Protein 2PSD (pdb70)

Sequence (305 aa):
KVYDPEQRKRMITGPQWWARCKQMMNVLDSFINYYDSEKHAENAVIFLHGNATSSYLWRHVVPHIEPVARCIIPDLIGMGKSGKSGNGSYRLLDHYKYLTAWFELLNLPKKIIFVGHDWGAALAFHYAYEHQDRIKAIVHMESVVDVIESWDEWPDIEEDIALIKSEEGEKMVLENNFFVETVLPSSKIMRKLEPEEFAAYLEPFKEKGEVRRPTLSWPREIPLVKGGKPDVVQIVRNYNAYLRASDDLPKLFIESDPGFFSNAIVEGAKKFPNTEFVKVKGLHFLQEDAPDEMMGKYIKSFVERVLK

Organism: Renilla reniformis (NCBI:txid6136)

Foldseek 3Di:
DAADVVAVVVDQFLVNVQVQWDWDQFDPWIKIKHKLPPAQLAEEEEFEAFLAFLLLQVLQPVLASVHHIYMGIGFALGQPTTHQPVLDQALVSSLNRVVRVVVVPPHHQAYEYEYAAVRLLSVLLVCLVNVRRHLAYEYENYLQAADADCVQADPCPVVLVCLLDPNVLCCPLVVVVCLPPVVQVFWPYGDDPSSSCSSCVQVVDHGSSRVNNSNRSQQHRYVPPHDVVSNVSNNSSNVVQLVCQPHAYEYEAEVVERCSRVCVVSVVSRHNYDYDYDYTYRSCCNPPSPVSSNVVNVSVVVSVD

Radius of gyration: 17.81 Å; Cα contacts (8 Å, |Δi|>4): 608; chains: 1; bounding box: 48×38×44 Å

Solvent-accessible surface area: 12486 Å² total; per-residue (Å²): 137,113,99,53,122,108,7,125,175,93,31,29,27,1,93,99,0,43,88,109,17,87,103,54,117,2,113,103,16,79,2,1,7,18,16,18,100,143,80,49,123,17,0,0,0,0,0,0,0,12,2,2,4,0,0,2,0,2,20,0,0,66,42,0,40,75,31,0,20,0,0,0,0,0,2,2,0,0,5,82,7,5,94,7,53,110,38,34,13,77,0,85,22,2,22,92,3,4,30,21,0,10,141,86,7,135,28,26,115,82,0,0,0,0,0,1,11,16,0,0,0,0,0,1,9,7,0,74,96,48,99,84,59,12,59,0,1,0,1,0,0,1,16,7,34,29,13,122,55,50,129,124,49,30,144,29,95,106,54,13,49,69,3,63,51,138,65,0,48,88,18,0,19,92,98,2,38,23,0,86,72,21,0,52,47,46,0,54,30,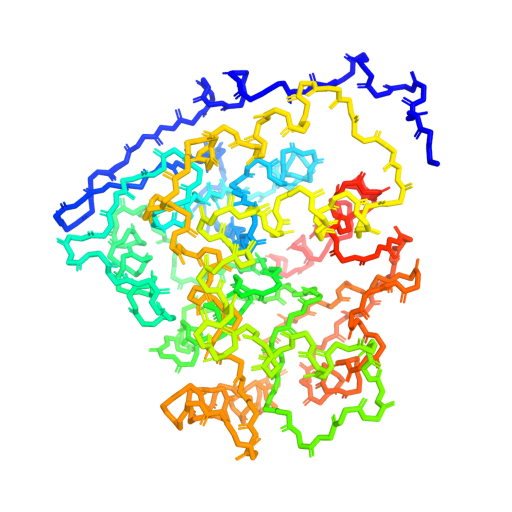97,14,5,78,56,0,48,48,2,4,22,79,21,1,116,124,154,25,101,47,14,49,2,0,0,15,0,11,42,2,13,2,19,66,167,58,16,76,108,58,1,24,94,16,0,124,45,0,7,62,29,0,105,76,15,93,138,17,26,2,0,0,0,30,0,69,75,12,41,17,0,91,23,7,25,107,16,0,121,111,2,41,66,24,60,85,24,109,8,142,0,30,9,4,0,3,6,39,12,15,45,88,0,0,113,73,0,64,66,2,0,56,112,21,56,202

Structure (mmCIF, N/CA/C/O backbone):
data_2PSD
#
_entry.id   2PSD
#
_cell.length_a   119.468
_cell.length_b   119.468
_cell.length_c   47.995
_cell.angle_alpha   90.00
_cell.angle_beta   90.00
_cell.angle_gamma   120.00
#
_symmetry.space_group_name_H-M   'P 61'
#
loop_
_entity.id
_entity.type
_entity.pdbx_description
1 polymer 'Renilla-luciferin 2-monooxygenase'
2 non-polymer IMIDAZOLE
3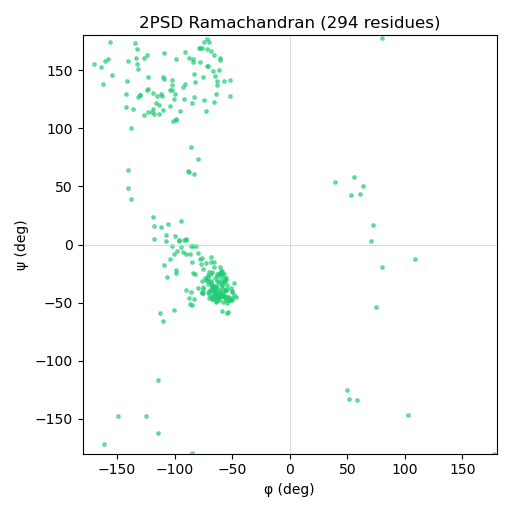 water water
#
loop_
_atom_site.group_PDB
_atom_site.id
_atom_site.type_symbol
_atom_site.label_atom_id
_atom_site.label_alt_id
_atom_site.label_comp_id
_atom_site.label_asym_id
_atom_site.label_entity_id
_atom_site.label_seq_id
_atom_site.pdbx_PDB_ins_code
_atom_site.Cartn_x
_atom_site.Cartn_y
_atom_site.Cartn_z
_atom_site.occupancy
_atom_site.B_iso_or_equiv
_atom_site.auth_seq_id
_atom_site.auth_comp_id
_atom_site.auth_asym_id
_atom_site.auth_atom_id
_atom_site.pdbx_PDB_model_num
ATOM 1 N N . LYS A 1 3 ? 70.671 0.625 24.813 1.00 27.65 4 LYS A N 1
ATOM 2 C CA . LYS A 1 3 ? 72.014 0.767 24.178 1.00 26.96 4 LYS A CA 1
ATOM 3 C C . LYS A 1 3 ? 72.835 1.785 24.931 1.00 26.29 4 LYS A C 1
ATOM 4 O O . LYS A 1 3 ? 72.293 2.734 25.511 1.00 26.78 4 LYS A O 1
ATOM 10 N N . VAL A 1 4 ? 74.144 1.559 24.955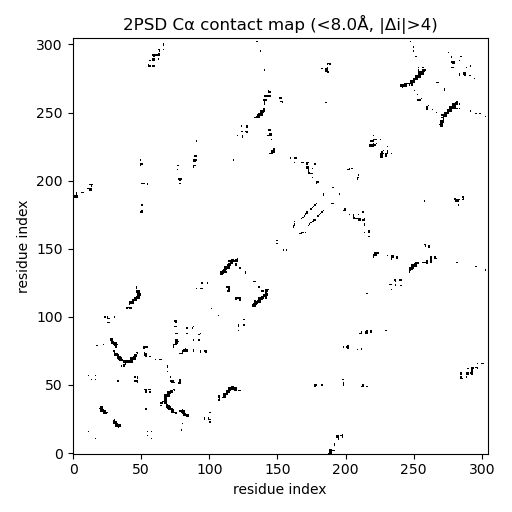 1.00 24.79 5 VAL A N 1
ATOM 11 C CA . VAL A 1 4 ? 75.020 2.309 25.844 1.00 24.06 5 VAL A CA 1
ATOM 12 C C . VAL A 1 4 ? 76.224 2.837 25.089 1.00 22.74 5 VAL A C 1
ATOM 13 O O . VAL A 1 4 ? 76.659 2.278 24.078 1.00 21.93 5 VAL A O 1
ATOM 17 N N . TYR A 1 5 ? 76.741 3.953 25.573 1.00 22.60 6 TYR A N 1
ATOM 18 C CA . TYR A 1 5 ? 77.969 4.496 25.040 1.00 22.98 6 TYR A CA 1
ATOM 19 C C . TYR A 1 5 ? 79.110 3.508 25.296 1.00 23.64 6 TYR A C 1
ATOM 20 O O . TYR A 1 5 ? 79.184 2.885 26.363 1.00 23.46 6 TYR A O 1
ATOM 29 N N . ASP A 1 6 ? 79.992 3.373 24.304 1.00 24.19 7 ASP A N 1
ATOM 30 C CA . ASP A 1 6 ? 81.257 2.686 24.527 1.00 24.51 7 ASP A CA 1
ATOM 31 C C . ASP A 1 6 ? 82.118 3.614 25.377 1.00 24.63 7 ASP A C 1
ATOM 32 O O . ASP A 1 6 ? 82.472 4.697 24.928 1.00 24.48 7 ASP A O 1
ATOM 37 N N . PRO A 1 7 ? 82.451 3.217 26.611 1.00 25.17 8 PRO A N 1
ATOM 38 C CA . PRO A 1 7 ? 83.194 4.137 27.484 1.00 26.19 8 PRO A CA 1
ATOM 39 C C . PRO A 1 7 ? 84.522 4.683 26.922 1.00 27.12 8 PRO A C 1
ATOM 40 O O . PRO A 1 7 ? 84.920 5.797 27.286 1.00 27.49 8 PRO A O 1
ATOM 44 N N . GLU A 1 8 ? 85.201 3.941 26.052 1.00 28.14 9 GLU A N 1
ATOM 45 C CA . GLU A 1 8 ? 86.471 4.457 25.512 1.00 29.55 9 GLU A CA 1
ATOM 46 C C . GLU A 1 8 ? 86.326 5.281 24.236 1.00 29.86 9 GLU A C 1
ATOM 47 O O . GLU A 1 8 ? 87.324 5.752 23.684 1.00 30.22 9 GLU A O 1
ATOM 53 N N . GLN A 1 9 ? 85.097 5.517 23.796 1.00 29.21 10 GLN A N 1
ATOM 54 C CA . GLN A 1 9 ? 84.911 6.178 22.510 1.00 29.47 10 GLN A CA 1
ATOM 55 C C . GLN A 1 9 ? 85.167 7.676 22.507 1.00 29.65 10 GLN A C 1
ATOM 56 O O . GLN A 1 9 ? 85.752 8.180 21.541 1.00 29.01 10 GLN A O 1
ATOM 62 N N . ARG A 1 10 ? 84.728 8.402 23.536 1.00 29.76 11 ARG A N 1
ATOM 63 C CA . ARG A 1 10 ? 84.874 9.867 23.504 1.00 30.13 11 ARG A CA 1
ATOM 64 C C . ARG A 1 10 ? 86.321 10.313 23.362 1.00 30.29 11 ARG A C 1
ATOM 65 O O . ARG A 1 10 ? 86.584 11.308 22.685 1.00 30.35 11 ARG A O 1
ATOM 73 N N . LYS A 1 11 ? 87.243 9.569 23.970 1.00 30.00 12 LYS A N 1
ATOM 74 C CA . LYS A 1 11 ? 88.678 9.852 23.875 1.00 30.47 12 LYS A CA 1
ATOM 75 C C . LYS A 1 11 ? 89.158 9.887 22.429 1.00 29.89 12 LYS A C 1
ATOM 76 O O . LYS A 1 11 ? 89.989 10.721 22.072 1.00 29.85 12 LYS A O 1
ATOM 82 N N . ARG A 1 12 ? 88.642 8.985 21.601 1.00 28.41 13 ARG A N 1
ATOM 83 C CA . ARG A 1 12 ? 89.090 8.906 20.210 1.00 28.42 13 ARG A CA 1
ATOM 84 C C . ARG A 1 12 ? 88.067 9.416 19.200 1.00 26.63 13 ARG A C 1
ATOM 85 O O . ARG A 1 12 ? 88.317 9.356 17.990 1.00 26.08 13 ARG A O 1
ATOM 93 N N . MET A 1 13 ? 86.936 9.920 19.686 1.00 24.75 14 MET A N 1
ATOM 94 C CA . MET A 1 13 ? 85.872 10.423 18.799 1.00 24.47 14 MET A CA 1
ATOM 95 C C . MET A 1 13 ? 86.407 11.421 17.774 1.00 23.48 14 MET A C 1
ATOM 96 O O . MET A 1 13 ? 87.245 12.253 18.087 1.00 24.02 14 MET A O 1
ATOM 101 N N . ILE A 1 14 ? 85.875 11.324 16.561 1.00 22.62 15 ILE A N 1
ATOM 102 C CA . ILE A 1 14 ? 86.123 12.258 15.474 1.00 22.74 15 ILE A CA 1
ATOM 103 C C . ILE A 1 14 ? 84.773 12.869 15.163 1.00 22.23 15 ILE A C 1
ATOM 104 O O . ILE A 1 14 ? 83.857 12.181 14.693 1.00 22.03 15 ILE A O 1
ATOM 109 N N . THR A 1 15 ? 84.629 14.155 15.443 1.00 21.84 16 THR A N 1
ATOM 110 C CA . THR A 1 15 ? 83.356 14.817 15.205 1.00 22.15 16 THR A CA 1
ATOM 111 C C . THR A 1 15 ? 83.173 15.079 13.720 1.00 22.09 16 THR A C 1
ATOM 112 O O . THR A 1 15 ? 84.110 14.916 12.928 1.00 22.60 16 THR A O 1
ATOM 116 N N . GLY A 1 16 ? 81.969 15.466 13.322 1.00 21.26 17 GLY A N 1
ATOM 117 C CA . GLY A 1 16 ? 81.749 15.845 11.933 1.00 21.72 17 GLY A CA 1
ATOM 118 C C . GLY A 1 16 ? 82.737 16.913 11.477 1.00 21.54 17 GLY A C 1
ATOM 119 O O . GLY A 1 16 ? 83.431 16.726 10.469 1.00 21.80 17 GLY A O 1
ATOM 120 N N . PRO A 1 17 ? 82.752 18.065 12.161 1.00 21.81 18 PRO A N 1
ATOM 121 C CA . PRO A 1 17 ? 83.708 19.097 11.757 1.00 21.54 18 PRO A CA 1
ATOM 122 C C . PRO A 1 17 ? 85.167 18.649 11.696 1.00 21.87 18 PRO A C 1
ATOM 123 O O . PRO A 1 17 ? 85.893 19.078 10.806 1.00 21.89 18 PRO A O 1
ATOM 127 N N . GLN A 1 18 ? 85.591 17.763 12.588 1.00 21.38 19 GLN A N 1
ATOM 128 C CA . GLN A 1 18 ? 86.960 17.254 12.545 1.00 21.51 19 GLN A CA 1
ATOM 129 C C . GLN A 1 18 ? 87.177 16.429 11.285 1.00 21.32 19 GLN A C 1
ATOM 130 O O . GLN A 1 18 ? 88.215 16.525 10.642 1.00 22.09 19 GLN A O 1
ATOM 136 N N . TRP A 1 19 ? 86.192 15.617 10.923 1.00 21.25 20 TRP A N 1
ATOM 137 C CA . TRP A 1 19 ? 86.285 14.834 9.710 1.00 21.41 20 TRP A CA 1
ATOM 138 C C . TRP A 1 19 ? 86.234 15.707 8.469 1.00 21.80 20 TRP A C 1
ATOM 139 O O . TRP A 1 19 ? 87.057 15.544 7.563 1.00 22.20 20 TRP A O 1
ATOM 150 N N . TRP A 1 20 ? 85.304 16.659 8.432 1.00 22.19 21 TRP A N 1
ATOM 151 C CA . TRP A 1 20 ? 85.130 17.472 7.239 1.00 21.82 21 TRP A CA 1
ATOM 152 C C . TRP A 1 20 ? 86.363 18.323 6.979 1.00 21.72 21 TRP A C 1
ATOM 153 O O . TRP A 1 20 ? 86.692 18.618 5.817 1.00 21.54 21 TRP A O 1
ATOM 164 N N . ALA A 1 21 ? 87.067 18.674 8.046 1.00 21.18 22 ALA A N 1
ATOM 165 C CA . ALA A 1 21 ? 88.318 19.450 7.922 1.00 21.55 22 ALA A CA 1
ATOM 166 C C . ALA A 1 21 ? 89.449 18.652 7.252 1.00 21.35 22 ALA A C 1
ATOM 167 O O . ALA A 1 21 ? 90.403 19.257 6.720 1.00 22.10 22 ALA A O 1
ATOM 169 N N . ARG A 1 22 ? 89.369 17.323 7.316 1.00 21.41 23 ARG A N 1
ATOM 170 C CA . ARG A 1 22 ? 90.370 16.452 6.726 1.00 21.63 23 ARG A CA 1
ATOM 171 C C . ARG A 1 22 ? 90.024 16.096 5.292 1.00 21.81 23 ARG A C 1
ATOM 172 O O . ARG A 1 22 ? 90.818 15.467 4.601 1.00 22.07 23 ARG A O 1
ATOM 180 N N . CYS A 1 23 ? 88.824 16.483 4.862 1.00 22.17 24 CYS A N 1
ATOM 181 C CA . CYS A 1 23 ? 88.355 16.232 3.504 1.00 21.85 24 CYS A CA 1
ATOM 182 C C . CYS A 1 23 ? 88.695 17.386 2.583 1.00 21.75 24 CYS A C 1
ATOM 183 O O . CYS A 1 23 ? 89.080 18.455 3.029 1.00 21.86 24 CYS A O 1
ATOM 186 N N . LYS A 1 24 ? 88.566 17.118 1.288 1.00 21.31 25 LYS A N 1
ATOM 187 C CA . LYS A 1 24 ? 88.724 18.136 0.245 1.00 22.45 25 LYS A CA 1
ATOM 188 C C . LYS A 1 24 ? 87.585 17.976 -0.740 1.00 21.88 25 LYS A C 1
ATOM 189 O O . LYS A 1 24 ? 86.815 17.036 -0.629 1.00 21.40 25 LYS A O 1
ATOM 195 N N . GLN A 1 25 ? 87.460 18.888 -1.698 1.00 21.41 26 GLN A N 1
ATOM 196 C CA . GLN A 1 25 ? 86.451 18.695 -2.731 1.00 21.56 26 GLN A CA 1
ATOM 197 C C . GLN A 1 25 ? 87.076 18.704 -4.106 1.00 21.63 26 GLN A C 1
ATOM 198 O O . GLN A 1 25 ? 88.178 19.222 -4.302 1.00 21.57 26 GLN A O 1
ATOM 204 N N A MET A 1 26 ? 86.363 18.111 -5.062 0.50 21.52 27 MET A N 1
ATOM 205 N N B MET A 1 26 ? 86.380 18.094 -5.049 0.50 22.09 27 MET A N 1
ATOM 206 C CA A MET A 1 26 ? 86.721 18.157 -6.487 0.50 21.39 27 MET A CA 1
ATOM 207 C CA B MET A 1 26 ? 86.675 18.314 -6.449 0.50 22.91 27 MET A CA 1
ATOM 208 C C A MET A 1 26 ? 85.447 18.491 -7.255 0.50 21.47 27 MET A C 1
ATOM 209 C C B MET A 1 26 ? 85.395 18.615 -7.156 0.50 22.13 27 MET A C 1
ATOM 210 O O A MET A 1 26 ? 84.440 17.818 -7.040 0.50 21.36 27 MET A O 1
ATOM 211 O O B MET A 1 26 ? 84.361 18.039 -6.832 0.50 21.93 27 MET A O 1
ATOM 220 N N . ASN A 1 27 ? 85.454 19.511 -8.125 1.00 21.39 28 ASN A N 1
ATOM 221 C CA . ASN A 1 27 ? 84.278 19.725 -8.962 1.00 21.58 28 ASN A CA 1
ATOM 222 C C . ASN A 1 27 ? 84.161 18.534 -9.927 1.00 22.11 28 ASN A C 1
ATOM 223 O O . ASN A 1 27 ? 85.154 17.985 -10.382 1.00 22.42 28 ASN A O 1
ATOM 228 N N . VAL A 1 28 ? 82.925 18.117 -10.168 1.00 21.92 29 VAL A N 1
ATOM 229 C CA . VAL A 1 28 ? 82.633 16.956 -10.970 1.00 22.09 29 VAL A CA 1
ATOM 230 C C . VAL A 1 28 ? 81.384 17.300 -11.770 1.00 22.21 29 VAL A C 1
ATOM 231 O O . VAL A 1 28 ? 80.325 17.531 -11.186 1.00 21.83 29 VAL A O 1
ATOM 235 N N . LEU A 1 29 ? 81.509 17.299 -13.091 1.00 21.60 30 LEU A N 1
ATOM 236 C CA . LEU A 1 29 ? 80.423 17.703 -13.975 1.00 21.80 30 LEU A CA 1
ATOM 237 C C . LEU A 1 29 ? 79.871 19.049 -13.504 1.00 21.56 30 LEU A C 1
ATOM 238 O O . LEU A 1 29 ? 80.627 20.014 -13.351 1.00 21.74 30 LEU A O 1
ATOM 243 N N . ASP A 1 30 ? 78.564 19.114 -13.258 1.00 21.59 31 ASP A N 1
ATOM 244 C CA . ASP A 1 30 ? 77.896 20.341 -12.835 1.00 21.37 31 ASP A CA 1
ATOM 245 C C . ASP A 1 30 ? 77.757 20.448 -11.316 1.00 21.11 31 ASP A C 1
ATOM 246 O O . ASP A 1 30 ? 76.935 21.231 -10.816 1.00 22.85 31 ASP A O 1
ATOM 251 N N . SER A 1 31 ? 78.574 19.706 -10.574 1.00 21.05 32 SER A N 1
ATOM 252 C CA . SER A 1 31 ? 78.475 19.719 -9.132 1.00 21.03 32 SER A CA 1
ATOM 253 C C . SER A 1 31 ? 79.853 19.471 -8.524 1.00 20.93 32 SER A C 1
ATOM 254 O O . SER A 1 31 ? 80.857 19.896 -9.090 1.00 20.96 32 SER A O 1
ATOM 257 N N . PHE A 1 32 ? 79.912 18.819 -7.369 1.00 20.79 33 PHE A N 1
ATOM 258 C CA . PHE A 1 32 ? 81.202 18.529 -6.751 1.00 21.65 33 PHE A CA 1
ATOM 259 C C . PHE A 1 32 ? 81.059 17.406 -5.759 1.00 21.71 33 PHE A C 1
ATOM 260 O O . PHE A 1 32 ? 79.957 17.134 -5.271 1.00 22.08 33 PHE A O 1
ATOM 268 N N . ILE A 1 33 ? 82.190 16.760 -5.482 1.00 22.35 34 ILE A N 1
ATOM 269 C CA . ILE A 1 33 ? 82.276 15.676 -4.520 1.00 21.82 34 ILE A CA 1
ATOM 270 C C . ILE A 1 33 ? 83.237 16.056 -3.408 1.00 21.94 34 ILE A C 1
ATOM 271 O O . ILE A 1 33 ? 84.352 16.523 -3.675 1.00 21.91 34 ILE A O 1
ATOM 276 N N . ASN A 1 34 ? 82.767 15.866 -2.175 1.00 21.86 35 ASN A N 1
ATOM 277 C CA . ASN A 1 34 ? 83.596 15.962 -0.986 1.00 21.72 35 ASN A CA 1
ATOM 278 C C . ASN A 1 34 ? 84.150 14.582 -0.688 1.00 21.92 35 ASN A C 1
ATOM 279 O O . ASN A 1 34 ? 83.422 13.600 -0.776 1.00 21.38 35 ASN A O 1
ATOM 284 N N . TYR A 1 35 ? 85.420 14.501 -0.328 1.00 21.60 36 TYR A N 1
ATOM 285 C CA . TYR A 1 35 ? 86.060 13.204 -0.100 1.00 21.45 36 TYR A CA 1
ATOM 286 C C . TYR A 1 35 ? 87.279 13.316 0.794 1.00 21.66 36 TYR A C 1
ATOM 287 O O . TYR A 1 35 ? 87.881 14.385 0.942 1.00 22.05 36 TYR A O 1
ATOM 296 N N . TYR A 1 36 ? 87.621 12.164 1.370 1.00 22.10 37 TYR A N 1
ATOM 297 C CA . TYR A 1 36 ? 88.866 11.972 2.074 1.00 21.79 37 TYR A CA 1
ATOM 298 C C . TYR A 1 36 ? 89.830 11.200 1.183 1.00 21.82 37 TYR A C 1
ATOM 299 O O . TYR A 1 36 ? 89.440 10.214 0.549 1.00 22.64 37 TYR A O 1
ATOM 308 N N . ASP A 1 37 ? 91.088 11.633 1.167 1.00 21.27 38 ASP A N 1
ATOM 309 C CA . ASP A 1 37 ? 92.133 10.989 0.398 1.00 21.29 38 ASP A CA 1
ATOM 310 C C . ASP A 1 37 ? 93.377 10.901 1.270 1.00 21.62 38 ASP A C 1
ATOM 311 O O . ASP A 1 37 ? 93.957 11.933 1.634 1.00 21.98 38 ASP A O 1
ATOM 316 N N . SER A 1 38 ? 93.820 9.679 1.573 1.00 21.90 39 SER A N 1
ATOM 317 C CA . SER A 1 38 ? 95.032 9.494 2.371 1.00 21.66 39 SER A CA 1
ATOM 318 C C . SER A 1 38 ? 96.346 9.729 1.618 1.00 22.38 39 SER A C 1
ATOM 319 O O . SER A 1 38 ? 97.413 9.777 2.232 1.00 21.93 39 SER A O 1
ATOM 322 N N . GLU A 1 39 ? 96.250 9.842 0.292 1.00 22.90 40 GLU A N 1
ATOM 323 C CA . GLU A 1 39 ? 97.328 10.331 -0.585 1.00 24.30 40 GLU A CA 1
ATOM 324 C C . GLU A 1 39 ? 98.471 9.337 -0.821 1.00 24.36 40 GLU A C 1
ATOM 325 O O . GLU A 1 39 ? 98.824 9.051 -1.972 1.00 25.14 40 GLU A O 1
ATOM 331 N N . LYS A 1 40 ? 99.059 8.834 0.261 1.00 24.57 41 LYS A N 1
ATOM 332 C CA . LYS A 1 40 ? 100.299 8.054 0.185 1.00 24.42 41 LYS A CA 1
ATOM 333 C C . LYS A 1 40 ? 100.087 6.664 -0.404 1.00 23.51 41 LYS A C 1
ATOM 334 O O . LYS A 1 40 ? 99.004 6.087 -0.271 1.00 23.09 41 LYS A O 1
ATOM 340 N N . HIS A 1 41 ? 101.142 6.108 -1.000 1.00 23.27 42 HIS A N 1
ATOM 341 C CA . HIS A 1 41 ? 101.117 4.741 -1.533 1.00 23.48 42 HIS A CA 1
ATOM 342 C C . HIS A 1 41 ? 100.125 4.604 -2.665 1.00 23.33 42 HIS A C 1
ATOM 343 O O . HIS A 1 41 ? 99.322 3.673 -2.706 1.00 23.22 42 HIS A O 1
ATOM 350 N N . ALA A 1 42 ? 100.244 5.532 -3.611 1.00 23.51 43 ALA A N 1
ATOM 351 C CA . ALA A 1 42 ? 99.259 5.716 -4.663 1.00 23.98 43 ALA A CA 1
ATOM 352 C C . ALA A 1 42 ? 99.402 4.740 -5.837 1.00 24.38 43 ALA A C 1
ATOM 353 O O . ALA A 1 42 ? 98.586 4.764 -6.767 1.00 24.88 43 ALA A O 1
ATOM 355 N N . GLU A 1 43 ? 100.399 3.857 -5.785 1.00 24.59 44 GLU A N 1
ATOM 356 C CA . GLU A 1 43 ? 100.464 2.733 -6.728 1.00 24.83 44 GLU A CA 1
ATOM 357 C C . GLU A 1 43 ? 99.221 1.845 -6.649 1.00 24.43 44 GLU A C 1
ATOM 358 O O . GLU A 1 43 ? 98.904 1.118 -7.591 1.00 24.58 44 GLU A O 1
ATOM 364 N N . ASN A 1 44 ? 98.532 1.884 -5.508 1.00 24.13 45 ASN A N 1
ATOM 365 C CA . ASN A 1 44 ? 97.246 1.216 -5.348 1.00 23.96 45 ASN A CA 1
ATOM 366 C C . ASN A 1 44 ? 96.221 2.207 -4.837 1.00 23.83 45 ASN A C 1
ATOM 367 O O . ASN A 1 44 ? 96.578 3.253 -4.316 1.00 24.42 45 ASN A O 1
ATOM 372 N N . ALA A 1 45 ? 94.944 1.891 -5.001 1.00 23.25 46 ALA A N 1
ATOM 373 C CA . ALA A 1 45 ? 93.889 2.769 -4.511 1.00 23.19 46 ALA A CA 1
ATOM 374 C C . ALA A 1 45 ? 92.790 1.892 -3.977 1.00 22.97 46 ALA A C 1
ATOM 375 O O . ALA A 1 45 ? 92.344 0.977 -4.681 1.00 23.61 46 ALA A O 1
ATOM 377 N N . VAL A 1 46 ? 92.358 2.176 -2.752 1.00 22.51 47 VAL A N 1
ATOM 378 C CA . VAL A 1 46 ? 91.255 1.481 -2.109 1.00 22.38 47 VAL A CA 1
ATOM 379 C C . VAL A 1 46 ? 90.145 2.523 -1.965 1.00 22.21 47 VAL A C 1
ATOM 380 O O . VAL A 1 46 ? 90.318 3.516 -1.243 1.00 22.71 47 VAL A O 1
ATOM 384 N N . ILE A 1 47 ? 89.052 2.330 -2.693 1.00 22.27 48 ILE A N 1
ATOM 385 C CA . ILE A 1 47 ? 87.953 3.290 -2.698 1.00 22.71 48 ILE A CA 1
ATOM 386 C C . ILE A 1 47 ? 86.819 2.736 -1.858 1.00 22.21 48 ILE A C 1
ATOM 387 O O . ILE A 1 47 ? 86.319 1.653 -2.136 1.00 22.47 48 ILE A O 1
ATOM 392 N N . PHE A 1 48 ? 86.464 3.456 -0.800 1.00 22.15 49 PHE A N 1
ATOM 393 C CA . PHE A 1 48 ? 85.443 3.017 0.143 1.00 22.41 49 PHE A CA 1
ATOM 394 C C . PHE A 1 48 ? 84.147 3.729 -0.166 1.00 22.66 49 PHE A C 1
ATOM 395 O O . PHE A 1 48 ? 84.109 4.974 -0.195 1.00 22.60 49 PHE A O 1
ATOM 403 N N . LEU A 1 49 ? 83.073 2.966 -0.371 1.00 22.24 50 LEU A N 1
ATOM 404 C CA . LEU A 1 49 ? 81.775 3.536 -0.738 1.00 22.73 50 LEU A CA 1
ATOM 405 C C . LEU A 1 49 ? 80.697 3.212 0.291 1.00 22.61 50 LEU A C 1
ATOM 406 O O . LEU A 1 49 ? 80.293 2.057 0.463 1.00 22.90 50 LEU A O 1
ATOM 411 N N . HIS A 1 50 ? 80.222 4.262 0.962 1.00 21.80 51 HIS A N 1
ATOM 412 C CA . HIS A 1 50 ? 79.071 4.164 1.857 1.00 22.48 51 HIS A CA 1
ATOM 413 C C . HIS A 1 50 ? 77.793 3.942 1.075 1.00 22.27 51 HIS A C 1
ATOM 414 O O . HIS A 1 50 ? 77.789 4.004 -0.158 1.00 22.80 51 HIS A O 1
ATOM 421 N N . GLY A 1 51 ? 76.716 3.720 1.822 1.00 22.82 52 GLY A N 1
ATOM 422 C CA . GLY A 1 51 ? 75.398 3.465 1.244 1.00 22.40 52 GLY A CA 1
ATOM 423 C C . GLY A 1 51 ? 74.373 4.435 1.775 1.00 22.78 52 GLY A C 1
ATOM 424 O O . GLY A 1 51 ? 74.678 5.594 2.063 1.00 23.54 52 GLY A O 1
ATOM 425 N N . ASN A 1 52 ? 73.130 3.993 1.906 1.00 22.38 53 ASN A N 1
ATOM 426 C CA . ASN A 1 52 ? 72.095 4.909 2.340 1.00 22.38 53 ASN A CA 1
ATOM 427 C C . ASN A 1 52 ? 72.300 5.370 3.786 1.00 23.20 53 ASN A C 1
ATOM 428 O O . ASN A 1 52 ? 72.847 4.616 4.624 1.00 23.94 53 ASN A O 1
ATOM 433 N N . ALA A 1 53 ? 71.857 6.599 4.045 1.00 23.14 54 ALA A N 1
ATOM 434 C CA . ALA A 1 53 ? 71.820 7.262 5.350 1.00 22.73 54 ALA A CA 1
ATOM 435 C C . ALA A 1 53 ? 73.139 7.851 5.792 1.00 22.98 54 ALA A C 1
ATOM 436 O O . ALA A 1 53 ? 73.147 8.704 6.660 1.00 24.13 54 ALA A O 1
ATOM 438 N N . THR A 1 54 ? 74.236 7.403 5.213 1.00 22.86 55 THR A N 1
ATOM 439 C CA . THR A 1 54 ? 75.536 7.711 5.772 1.00 22.30 55 THR A CA 1
ATOM 440 C C . THR A 1 54 ? 76.331 8.589 4.819 1.00 22.96 55 THR A C 1
ATOM 441 O O . THR A 1 54 ? 75.754 9.275 3.953 1.00 22.68 55 THR A O 1
ATOM 445 N N . SER A 1 55 ? 77.641 8.631 5.032 1.00 22.55 56 SER A N 1
ATOM 446 C CA . SER A 1 55 ? 78.556 9.437 4.219 1.00 22.15 56 SER A CA 1
ATOM 447 C C . SER A 1 55 ? 79.961 8.892 4.424 1.00 22.46 56 SER A C 1
ATOM 448 O O . SER A 1 55 ? 80.138 7.863 5.070 1.00 21.83 56 SER A O 1
ATOM 451 N N . SER A 1 56 ? 80.971 9.571 3.911 1.00 21.85 57 SER A N 1
ATOM 452 C CA . SER A 1 56 ? 82.337 9.105 4.106 1.00 21.83 57 SER A CA 1
ATOM 453 C C . SER A 1 56 ? 82.690 8.945 5.573 1.00 22.23 57 SER A C 1
ATOM 454 O O . SER A 1 56 ? 83.548 8.136 5.924 1.00 21.90 57 SER A O 1
ATOM 457 N N . TYR A 1 57 ? 82.042 9.749 6.408 1.00 21.80 58 TYR A N 1
ATOM 458 C CA . TYR A 1 57 ? 82.201 9.737 7.862 1.00 21.77 58 TYR A CA 1
ATOM 459 C C . TYR A 1 57 ? 82.114 8.324 8.453 1.00 21.57 58 TYR A C 1
ATOM 460 O O . TYR A 1 57 ? 82.755 8.008 9.451 1.00 22.41 58 TYR A O 1
ATOM 469 N N . LEU A 1 58 ? 81.301 7.483 7.827 1.00 22.07 59 LEU A N 1
ATOM 470 C CA . LEU A 1 58 ? 81.111 6.111 8.279 1.00 22.45 59 LEU A CA 1
ATOM 471 C C . LEU A 1 58 ? 82.408 5.328 8.388 1.00 22.96 59 LEU A C 1
ATOM 472 O O . LEU A 1 58 ? 82.542 4.418 9.206 1.00 22.79 59 LEU A O 1
ATOM 477 N N . TRP A 1 59 ? 83.371 5.668 7.552 1.00 21.85 60 TRP A N 1
ATOM 478 C CA . TRP A 1 59 ? 84.613 4.889 7.460 1.00 21.58 60 TRP A CA 1
ATOM 479 C C . TRP A 1 59 ? 85.761 5.451 8.305 1.00 21.21 60 TRP A C 1
ATOM 480 O O . TRP A 1 59 ? 86.860 4.940 8.256 1.00 21.96 60 TRP A O 1
ATOM 491 N N . ARG A 1 60 ? 85.507 6.501 9.082 1.00 21.48 61 ARG A N 1
ATOM 492 C CA . ARG A 1 60 ? 86.570 7.254 9.741 1.00 21.45 61 ARG A CA 1
ATOM 493 C C . ARG A 1 60 ? 87.486 6.446 10.651 1.00 21.62 61 ARG A C 1
ATOM 494 O O . ARG A 1 60 ? 88.666 6.768 10.766 1.00 22.38 61 ARG A O 1
ATOM 502 N N . HIS A 1 61 ? 86.960 5.400 11.301 1.00 21.31 62 HIS A N 1
ATOM 503 C CA . HIS A 1 61 ? 87.792 4.601 12.195 1.00 21.26 62 HIS A CA 1
ATOM 504 C C . HIS A 1 61 ? 88.267 3.306 11.539 1.00 22.13 62 HIS A C 1
ATOM 505 O O . HIS A 1 61 ? 89.084 2.583 12.101 1.00 21.71 62 HIS A O 1
ATOM 512 N N . VAL A 1 62 ? 87.750 3.014 10.359 1.00 22.38 63 VAL A N 1
ATOM 513 C CA . VAL A 1 62 ? 88.212 1.867 9.572 1.00 22.10 63 VAL A CA 1
ATOM 514 C C . VAL A 1 62 ? 89.463 2.223 8.769 1.00 22.83 63 VAL A C 1
ATOM 515 O O . VAL A 1 62 ? 90.451 1.501 8.787 1.00 22.56 63 VAL A O 1
ATOM 519 N N . VAL A 1 63 ? 89.431 3.374 8.101 1.00 22.66 64 VAL A N 1
ATOM 520 C CA . VAL A 1 63 ? 90.483 3.726 7.149 1.00 22.77 64 VAL A CA 1
ATOM 521 C C . VAL A 1 63 ? 91.906 3.805 7.694 1.00 22.29 64 VAL A C 1
ATOM 522 O O . VAL A 1 63 ? 92.848 3.442 6.969 1.00 22.05 64 VAL A O 1
ATOM 526 N N . PRO A 1 64 ? 92.102 4.254 8.956 1.00 22.72 65 PRO A N 1
ATOM 527 C CA . PRO A 1 64 ? 93.494 4.347 9.415 1.00 22.77 65 PRO A CA 1
ATOM 528 C C . PRO A 1 64 ? 94.270 3.040 9.339 1.00 22.59 65 PRO A C 1
ATOM 529 O O . PRO A 1 64 ? 95.495 3.067 9.236 1.00 22.50 65 PRO A O 1
ATOM 533 N N . HIS A 1 65 ? 93.567 1.911 9.394 1.00 22.16 66 HIS A N 1
ATOM 534 C CA . HIS A 1 65 ? 94.239 0.608 9.339 1.00 22.04 66 HIS A CA 1
ATOM 535 C C . HIS A 1 65 ? 94.814 0.294 7.981 1.00 21.88 66 HIS A C 1
ATOM 536 O O . HIS A 1 65 ? 95.810 -0.417 7.890 1.00 21.83 66 HIS A O 1
ATOM 543 N N . ILE A 1 66 ? 94.216 0.850 6.934 1.00 22.27 67 ILE A N 1
ATOM 544 C CA . ILE A 1 66 ? 94.586 0.504 5.561 1.00 22.74 67 ILE A CA 1
ATOM 545 C C . ILE A 1 66 ? 95.542 1.528 4.928 1.00 22.61 67 ILE A C 1
ATOM 546 O O . ILE A 1 66 ? 96.316 1.176 4.067 1.00 22.47 67 ILE A O 1
ATOM 551 N N . GLU A 1 67 ? 95.514 2.767 5.416 1.00 23.05 68 GLU A N 1
ATOM 552 C CA . GLU A 1 67 ? 96.333 3.861 4.879 1.00 23.58 68 GLU A CA 1
ATOM 553 C C . GLU A 1 67 ? 97.816 3.523 4.720 1.00 23.30 68 GLU A C 1
ATOM 554 O O . GLU A 1 67 ? 98.438 3.937 3.745 1.00 23.34 68 GLU A O 1
ATOM 560 N N . PRO A 1 68 ? 98.407 2.799 5.682 1.00 23.72 69 PRO A N 1
ATOM 561 C CA . PRO A 1 68 ? 99.831 2.520 5.515 1.00 23.60 69 PRO A CA 1
ATOM 562 C C . PRO A 1 68 ? 100.209 1.622 4.334 1.00 23.70 69 PRO A C 1
ATOM 563 O O . PRO A 1 68 ? 101.395 1.548 4.003 1.00 23.78 69 PRO A O 1
ATOM 567 N N . VAL A 1 69 ? 99.250 0.916 3.742 1.00 23.92 70 VAL A N 1
ATOM 568 C CA . VAL A 1 69 ? 99.562 -0.007 2.646 1.00 24.21 70 VAL A CA 1
ATOM 569 C C . VAL A 1 69 ? 99.073 0.436 1.276 1.00 23.44 70 VAL A C 1
ATOM 570 O O . VAL A 1 69 ? 99.560 -0.059 0.260 1.00 24.80 70 VAL A O 1
ATOM 574 N N . ALA A 1 70 ? 98.136 1.373 1.228 1.00 22.55 71 ALA A N 1
ATOM 575 C CA . ALA A 1 70 ? 97.592 1.810 -0.057 1.00 23.01 71 ALA A CA 1
ATOM 576 C C . ALA A 1 70 ? 96.867 3.122 0.125 1.00 23.04 71 ALA A C 1
ATOM 577 O O . ALA A 1 70 ? 96.365 3.411 1.204 1.00 23.14 71 ALA A O 1
ATOM 579 N N . ARG A 1 71 ? 96.800 3.913 -0.941 1.00 22.19 72 ARG A N 1
ATOM 580 C CA . ARG A 1 71 ? 96.038 5.149 -0.928 1.00 22.55 72 ARG A CA 1
ATOM 581 C C . ARG A 1 71 ? 94.583 4.823 -0.745 1.00 22.48 72 ARG A C 1
ATOM 582 O O . ARG A 1 71 ? 94.039 4.016 -1.490 1.00 22.20 72 ARG A O 1
ATOM 590 N N . CYS A 1 72 ? 93.949 5.483 0.216 1.00 21.84 73 CYS A N 1
ATOM 591 C CA . CYS A 1 72 ? 92.541 5.294 0.517 1.00 22.26 73 CYS A CA 1
ATOM 592 C C . CYS A 1 72 ? 91.737 6.541 0.146 1.00 22.37 73 CYS A C 1
ATOM 593 O O . CYS A 1 72 ? 92.126 7.650 0.502 1.00 22.59 73 CYS A O 1
ATOM 596 N N . ILE A 1 73 ? 90.655 6.352 -0.601 1.00 22.32 74 ILE A N 1
ATOM 597 C CA . ILE A 1 73 ? 89.864 7.468 -1.102 1.00 22.25 74 ILE A CA 1
ATOM 598 C C . ILE A 1 73 ? 88.395 7.179 -0.747 1.00 22.57 74 ILE A C 1
ATOM 599 O O . ILE A 1 73 ? 87.885 6.074 -1.007 1.00 22.46 74 ILE A O 1
ATOM 604 N N . ILE A 1 74 ? 87.723 8.156 -0.123 1.00 21.90 75 ILE A N 1
ATOM 605 C CA . ILE A 1 74 ? 86.407 7.929 0.461 1.00 22.20 75 ILE A CA 1
ATOM 606 C C . ILE A 1 74 ? 85.496 9.111 0.151 1.00 21.77 75 ILE A C 1
ATOM 607 O O . ILE A 1 74 ? 85.616 10.148 0.812 1.00 22.68 75 ILE A O 1
ATOM 612 N N . PRO A 1 75 ? 84.615 8.974 -0.861 1.00 22.00 76 PRO A N 1
ATOM 613 C CA . PRO A 1 75 ? 83.698 10.061 -1.176 1.00 22.32 76 PRO A CA 1
ATOM 614 C C . PRO A 1 75 ? 82.431 10.075 -0.334 1.00 22.92 76 PRO A C 1
ATOM 615 O O . PRO A 1 75 ? 82.001 9.056 0.176 1.00 22.90 76 PRO A O 1
ATOM 619 N N . ASP A 1 76 ? 81.829 11.257 -0.248 1.00 22.00 77 ASP A N 1
ATOM 620 C CA . ASP A 1 76 ? 80.407 11.422 0.018 1.00 21.40 77 ASP A CA 1
ATOM 621 C C . ASP A 1 76 ? 79.694 11.300 -1.317 1.00 21.60 77 ASP A C 1
ATOM 622 O O . ASP A 1 76 ? 79.988 12.045 -2.266 1.00 22.08 77 ASP A O 1
ATOM 627 N N . LEU A 1 77 ? 78.772 10.360 -1.429 1.00 22.11 78 LEU A N 1
ATOM 628 C CA . LEU A 1 77 ? 78.036 10.216 -2.677 1.00 21.61 78 LEU A CA 1
ATOM 629 C C . LEU A 1 77 ? 77.275 11.522 -2.950 1.00 22.17 78 LEU A C 1
ATOM 630 O O . LEU A 1 77 ? 77.013 12.307 -2.025 1.00 22.31 78 LEU A O 1
ATOM 635 N N . ILE A 1 78 ? 76.918 11.755 -4.204 1.00 21.59 79 ILE A N 1
ATOM 636 C CA . ILE A 1 78 ? 76.245 12.979 -4.583 1.00 21.92 79 ILE A CA 1
ATOM 637 C C . ILE A 1 78 ? 74.965 13.124 -3.750 1.00 21.66 79 ILE A C 1
ATOM 638 O O . ILE A 1 78 ? 74.251 12.150 -3.493 1.00 23.44 79 ILE A O 1
ATOM 643 N N . GLY A 1 79 ? 74.690 14.368 -3.336 1.00 22.30 80 GLY A N 1
ATOM 644 C CA . GLY A 1 79 ? 73.562 14.695 -2.469 1.00 22.47 80 GLY A CA 1
ATOM 645 C C . GLY A 1 79 ? 73.656 14.228 -1.028 1.00 22.89 80 GLY A C 1
ATOM 646 O O . GLY A 1 79 ? 72.705 14.413 -0.258 1.00 22.90 80 GLY A O 1
ATOM 647 N N . MET A 1 80 ? 74.787 13.624 -0.669 1.00 22.33 81 MET A N 1
ATOM 648 C CA . MET A 1 80 ? 74.988 13.073 0.669 1.00 22.14 81 MET A CA 1
ATOM 649 C C . MET A 1 80 ? 76.231 13.693 1.289 1.00 21.83 81 MET A C 1
ATOM 650 O O . MET A 1 80 ? 77.054 14.288 0.602 1.00 21.36 81 MET A O 1
ATOM 655 N N . GLY A 1 81 ? 76.365 13.567 2.602 1.00 22.08 82 GLY A N 1
ATOM 656 C CA . GLY A 1 81 ? 77.486 14.177 3.300 1.00 21.91 82 GLY A CA 1
ATOM 657 C C . GLY A 1 81 ? 77.627 15.651 2.944 1.00 21.75 82 GLY A C 1
ATOM 658 O O . GLY A 1 81 ? 76.645 16.395 2.915 1.00 22.65 82 GLY A O 1
ATOM 659 N N . LYS A 1 82 ? 78.852 16.069 2.633 1.00 21.61 83 LYS A N 1
ATOM 660 C CA . LYS A 1 82 ? 79.125 17.445 2.247 1.00 21.96 83 LYS A CA 1
ATOM 661 C C . LYS A 1 82 ? 79.390 17.584 0.754 1.00 21.97 83 LYS A C 1
ATOM 662 O O . LYS A 1 82 ? 79.957 18.600 0.301 1.00 22.18 83 LYS A O 1
ATOM 668 N N . SER A 1 83 ? 78.985 16.580 -0.020 1.00 22.09 84 SER A N 1
ATOM 669 C CA . SER A 1 83 ? 79.050 16.721 -1.481 1.00 21.89 84 SER A CA 1
ATOM 670 C C . SER A 1 83 ? 77.989 17.685 -1.994 1.00 22.41 84 SER A C 1
ATOM 671 O O . SER A 1 83 ? 77.071 18.093 -1.278 1.00 22.53 84 SER A O 1
ATOM 674 N N . GLY A 1 84 ? 78.155 18.049 -3.256 1.00 22.77 85 GLY A N 1
ATOM 675 C CA . GLY A 1 84 ? 77.207 18.860 -3.951 1.00 22.60 85 GLY A CA 1
ATOM 676 C C . GLY A 1 84 ? 75.964 18.062 -4.255 1.00 22.62 85 GLY A C 1
ATOM 677 O O . GLY A 1 84 ? 75.891 16.864 -3.989 1.00 22.14 85 GLY A O 1
ATOM 678 N N . LYS A 1 85 ? 74.994 18.738 -4.833 1.0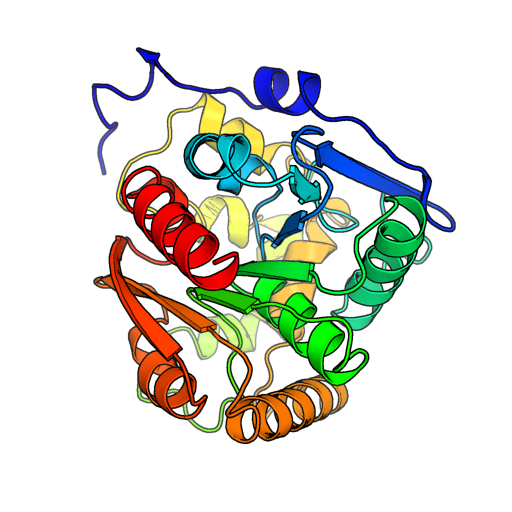0 22.65 86 LYS A N 1
ATOM 679 C CA . LYS A 1 85 ? 73.724 18.115 -5.170 1.00 22.81 86 LYS A CA 1
ATOM 680 C C . LYS A 1 85 ? 73.738 17.750 -6.645 1.00 23.46 86 LYS A C 1
ATOM 681 O O . LYS A 1 85 ? 74.534 18.295 -7.429 1.00 23.82 86 LYS A O 1
ATOM 687 N N . SER A 1 86 ? 72.876 16.827 -7.041 1.00 23.74 87 SER A N 1
ATOM 688 C CA . SER A 1 86 ? 72.823 16.455 -8.455 1.00 25.22 87 SER A CA 1
ATOM 689 C C . SER A 1 86 ? 72.122 17.559 -9.208 1.00 25.81 87 SER A C 1
ATOM 690 O O . SER A 1 86 ? 71.197 18.202 -8.685 1.00 26.18 87 SER A O 1
ATOM 693 N N . GLY A 1 87 ? 72.576 17.814 -10.434 1.00 25.89 88 GLY A N 1
ATOM 694 C CA . GLY A 1 87 ? 72.112 18.969 -11.183 1.00 26.50 88 GLY A CA 1
ATOM 695 C C . GLY A 1 87 ? 70.638 18.957 -11.469 1.00 27.34 88 GLY A C 1
ATOM 696 O O . GLY A 1 87 ? 70.007 20.015 -11.567 1.00 28.10 88 GLY A O 1
ATOM 697 N N . ASN A 1 88 ? 70.074 17.769 -11.621 1.00 27.82 89 ASN A N 1
ATOM 698 C CA . ASN A 1 88 ? 68.646 17.676 -11.910 1.00 27.60 89 ASN A CA 1
ATOM 699 C C . ASN A 1 88 ? 67.814 17.165 -10.734 1.00 27.55 89 ASN A C 1
ATOM 700 O O . ASN A 1 88 ? 66.606 16.942 -10.861 1.00 28.23 89 ASN A O 1
ATOM 705 N N . GLY A 1 89 ? 68.451 17.041 -9.580 1.00 26.10 90 GLY A N 1
ATOM 706 C CA . GLY A 1 89 ? 67.775 16.626 -8.367 1.00 25.81 90 GLY A CA 1
ATOM 707 C C . GLY A 1 89 ? 67.369 15.165 -8.316 1.00 25.71 90 GLY A C 1
ATOM 708 O O . GLY A 1 89 ? 66.565 14.783 -7.457 1.00 24.84 90 GLY A O 1
ATOM 709 N N . SER A 1 90 ? 67.949 14.338 -9.198 1.00 24.59 91 SER A N 1
ATOM 710 C CA . SER A 1 90 ? 67.655 12.899 -9.265 1.00 23.67 91 SER A CA 1
ATOM 711 C C . SER A 1 90 ? 68.779 12.133 -8.599 1.00 23.48 91 SER A C 1
ATOM 712 O O . SER A 1 90 ? 69.944 12.501 -8.754 1.00 23.16 91 SER A O 1
ATOM 715 N N . TYR A 1 91 ? 68.421 11.076 -7.870 1.00 22.07 92 TYR A N 1
ATOM 716 C CA . TYR A 1 91 ? 69.354 10.334 -7.014 1.00 21.68 92 TYR A CA 1
ATOM 717 C C . TYR A 1 91 ? 69.137 8.821 -7.129 1.00 22.10 92 TYR A C 1
ATOM 718 O O . TYR A 1 91 ? 69.222 8.077 -6.154 1.00 21.90 92 TYR A O 1
ATOM 727 N N . ARG A 1 92 ? 68.878 8.375 -8.351 1.00 21.77 93 ARG A N 1
ATOM 728 C CA . ARG A 1 92 ? 68.812 6.953 -8.612 1.00 22.43 93 ARG A CA 1
ATOM 729 C C . ARG A 1 92 ? 70.221 6.378 -8.723 1.00 22.57 93 ARG A C 1
ATOM 730 O O . ARG A 1 92 ? 71.194 7.103 -8.748 1.00 22.02 93 ARG A O 1
ATOM 738 N N . LEU A 1 93 ? 70.351 5.058 -8.734 1.00 22.49 94 LEU A N 1
ATOM 739 C CA . LEU A 1 93 ? 71.647 4.420 -8.824 1.00 23.23 94 LEU A CA 1
ATOM 740 C C . LEU A 1 93 ? 72.470 4.993 -9.967 1.00 22.61 94 LEU A C 1
ATOM 741 O O . LEU A 1 93 ? 73.650 5.301 -9.793 1.00 23.16 94 LEU A O 1
ATOM 746 N N . LEU A 1 94 ? 71.865 5.150 -11.132 1.00 22.53 95 LEU A N 1
ATOM 747 C CA . LEU A 1 94 ? 72.622 5.653 -12.273 1.00 22.50 95 LEU A CA 1
ATOM 748 C C . LEU A 1 94 ? 72.984 7.126 -12.161 1.00 22.90 95 LEU A C 1
ATOM 749 O O . LEU A 1 94 ? 73.970 7.549 -12.774 1.00 21.66 95 LEU A O 1
ATOM 754 N N . ASP A 1 95 ? 72.219 7.926 -11.425 1.00 22.38 96 ASP A N 1
ATOM 755 C CA . ASP A 1 95 ? 72.637 9.295 -11.152 1.00 21.59 96 ASP A CA 1
ATOM 756 C C . ASP A 1 95 ? 73.883 9.285 -10.280 1.00 21.45 96 ASP A C 1
ATOM 757 O O . ASP A 1 95 ? 74.850 9.992 -10.544 1.00 21.84 96 ASP A O 1
ATOM 762 N N . HIS A 1 96 ? 73.864 8.479 -9.236 1.00 21.48 97 HIS A N 1
ATOM 763 C CA . HIS A 1 96 ?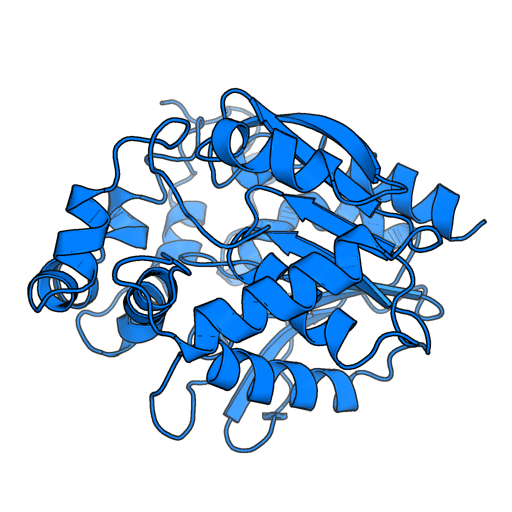 75.043 8.352 -8.399 1.00 21.55 97 HIS A CA 1
ATOM 764 C C . HIS A 1 96 ? 76.252 7.880 -9.184 1.00 22.76 97 HIS A C 1
ATOM 765 O O . HIS A 1 96 ? 77.356 8.376 -8.986 1.00 23.29 97 HIS A O 1
ATOM 772 N N . TYR A 1 97 ? 76.025 6.906 -10.054 1.00 22.32 98 TYR A N 1
ATOM 773 C CA . TYR A 1 97 ? 77.089 6.330 -10.882 1.00 21.85 98 TYR A CA 1
ATOM 774 C C . TYR A 1 97 ? 77.680 7.342 -11.840 1.00 22.36 98 TYR A C 1
ATOM 775 O O . TYR A 1 97 ? 78.892 7.359 -12.073 1.00 22.91 98 TYR A O 1
ATOM 784 N N . LYS A 1 98 ? 76.835 8.186 -12.415 1.00 22.34 99 LYS A N 1
ATOM 785 C CA . LYS A 1 98 ? 77.311 9.213 -13.322 1.00 22.60 99 LYS A CA 1
ATOM 786 C C . LYS A 1 98 ? 78.325 10.118 -12.628 1.00 22.74 99 LYS A C 1
ATOM 787 O O . LYS A 1 98 ? 79.389 10.406 -13.159 1.00 23.35 99 LYS A O 1
ATOM 793 N N . TYR A 1 99 ? 77.991 10.612 -11.444 1.00 22.96 100 TYR A N 1
ATOM 794 C CA . TYR A 1 99 ? 78.910 11.468 -10.724 1.00 22.67 100 TYR A CA 1
ATOM 795 C C . TYR A 1 99 ? 80.123 10.709 -10.226 1.00 22.88 100 TYR A C 1
ATOM 796 O O . TYR A 1 99 ? 81.231 11.225 -10.243 1.00 22.86 100 TYR A O 1
ATOM 805 N N . LEU A 1 100 ? 79.914 9.485 -9.743 1.00 22.93 101 LEU A N 1
ATOM 806 C CA . LEU A 1 100 ? 81.019 8.730 -9.189 1.00 24.05 101 LEU A CA 1
ATOM 807 C C . LEU A 1 100 ? 82.070 8.427 -10.245 1.00 23.87 101 LEU A C 1
ATOM 808 O O . LEU A 1 100 ? 83.278 8.617 -10.020 1.00 24.07 101 LEU A O 1
ATOM 813 N N . THR A 1 101 ? 81.639 7.974 -11.413 1.00 23.14 102 THR A N 1
ATOM 814 C CA . THR A 1 101 ? 82.582 7.651 -12.475 1.00 23.27 102 THR A CA 1
ATOM 815 C C . THR A 1 101 ? 83.270 8.890 -13.000 1.00 23.54 102 THR A C 1
ATOM 816 O O . THR A 1 101 ? 84.464 8.834 -13.350 1.00 23.90 102 THR A O 1
ATOM 820 N N . ALA A 1 102 ? 82.548 10.008 -13.085 1.00 23.19 103 ALA A N 1
ATOM 821 C CA . ALA A 1 102 ? 83.205 11.250 -13.501 1.00 22.83 103 ALA A CA 1
ATOM 822 C C . ALA A 1 102 ? 84.261 11.685 -12.496 1.00 22.88 103 ALA A C 1
ATOM 823 O O . ALA A 1 102 ? 85.327 12.173 -12.878 1.00 23.40 103 ALA A O 1
ATOM 825 N N . TRP A 1 103 ? 83.982 11.485 -11.222 1.00 23.07 104 TRP A N 1
ATOM 826 C CA . TRP A 1 103 ? 84.942 11.809 -10.161 1.00 23.32 104 TRP A CA 1
ATOM 827 C C . TRP A 1 103 ? 86.196 10.916 -10.272 1.00 23.41 104 TRP A C 1
ATOM 828 O O . TRP A 1 103 ? 87.326 11.390 -10.154 1.00 23.32 104 TRP A O 1
ATOM 839 N N . PHE A 1 104 ? 86.002 9.607 -10.484 1.00 23.84 105 PHE A N 1
ATOM 840 C CA . PHE A 1 104 ? 87.151 8.706 -10.656 1.00 23.69 105 PHE A CA 1
ATOM 841 C C . PHE A 1 104 ? 88.142 9.195 -11.707 1.00 23.83 105 PHE A C 1
ATOM 842 O O . PHE A 1 104 ? 89.366 9.047 -11.541 1.00 23.43 105 PHE A O 1
ATOM 850 N N . GLU A 1 105 ? 87.637 9.780 -12.792 1.00 24.10 106 GLU A N 1
ATOM 851 C CA . GLU A 1 105 ? 88.495 10.261 -13.880 1.00 24.53 106 GLU A CA 1
ATOM 852 C C . GLU A 1 105 ? 89.492 11.330 -13.463 1.00 23.97 106 GLU A C 1
ATOM 853 O O . GLU A 1 105 ? 90.484 11.576 -14.170 1.00 23.46 106 GLU A O 1
ATOM 859 N N . LEU A 1 106 ? 89.224 11.981 -12.338 1.00 23.83 107 LEU A N 1
ATOM 860 C CA . LEU A 1 106 ? 90.029 13.115 -11.895 1.00 24.24 107 LEU A CA 1
ATOM 861 C C . LEU A 1 106 ? 91.001 12.753 -10.775 1.00 23.90 107 LEU A C 1
ATOM 862 O O . LEU A 1 106 ? 91.764 13.595 -10.322 1.00 24.82 107 LEU A O 1
ATOM 867 N N . LEU A 1 107 ? 90.982 11.497 -10.327 1.00 24.08 108 LEU A N 1
ATOM 868 C CA . LEU A 1 107 ? 91.728 11.109 -9.135 1.00 24.36 108 LEU A CA 1
ATOM 869 C C . LEU A 1 107 ? 93.121 10.585 -9.411 1.00 24.96 108 LEU A C 1
ATOM 870 O O . LEU A 1 107 ? 93.858 10.361 -8.458 1.00 26.01 108 LEU A O 1
ATOM 875 N N . ASN A 1 108 ? 93.489 10.399 -10.678 1.00 24.83 109 ASN A N 1
ATOM 876 C CA . ASN A 1 108 ? 94.744 9.728 -11.054 1.00 24.76 109 ASN A CA 1
ATOM 877 C C . ASN A 1 108 ? 94.845 8.314 -10.430 1.00 24.92 109 ASN A C 1
ATOM 878 O O . ASN A 1 108 ? 95.798 7.996 -9.704 1.00 25.46 109 ASN A O 1
ATOM 883 N N . LEU A 1 109 ? 93.866 7.472 -10.741 1.00 24.69 110 LEU A N 1
ATOM 884 C CA . LEU A 1 109 ? 93.802 6.106 -10.211 1.00 24.37 110 LEU A CA 1
ATOM 885 C C . LEU A 1 109 ? 94.754 5.162 -10.934 1.00 24.56 110 LEU A C 1
ATOM 886 O O . LEU A 1 109 ? 95.092 5.380 -12.089 1.00 24.70 110 LEU A O 1
ATOM 891 N N . PRO A 1 110 ? 95.143 4.063 -10.271 1.00 24.43 111 PRO A N 1
ATOM 892 C CA . PRO A 1 110 ? 95.924 3.066 -10.985 1.00 25.27 111 PRO A CA 1
ATOM 893 C C . PRO A 1 110 ? 95.030 2.276 -11.931 1.00 25.67 111 PRO A C 1
ATOM 894 O O . PRO A 1 110 ? 93.811 2.459 -11.924 1.00 26.12 111 PRO A O 1
ATOM 898 N N . LYS A 1 111 ? 95.625 1.402 -12.735 1.00 26.91 112 LYS A N 1
ATOM 899 C CA . LYS A 1 111 ? 94.831 0.595 -13.647 1.00 27.29 112 LYS A CA 1
ATOM 900 C C . LYS A 1 111 ? 93.877 -0.336 -12.907 1.00 27.34 112 LYS A C 1
ATOM 901 O O . LYS A 1 111 ? 92.733 -0.489 -13.311 1.00 27.11 112 LYS A O 1
ATOM 907 N N . LYS A 1 112 ? 94.341 -0.970 -11.838 1.00 26.96 113 LYS A N 1
ATOM 908 C CA . LYS A 1 112 ? 93.491 -1.915 -11.111 1.00 26.65 113 LYS A CA 1
ATOM 909 C C . LYS A 1 112 ? 93.235 -1.408 -9.696 1.00 26.02 113 LYS A C 1
ATOM 910 O O . LYS A 1 112 ? 94.170 -1.187 -8.920 1.00 25.90 113 LYS A O 1
ATOM 916 N N . ILE A 1 113 ? 91.951 -1.240 -9.391 1.00 24.30 114 ILE A N 1
ATOM 917 C CA . ILE A 1 113 ? 91.472 -0.521 -8.219 1.00 24.08 114 ILE A CA 1
ATOM 918 C C . ILE A 1 113 ? 90.862 -1.518 -7.236 1.00 23.04 114 ILE A C 1
ATOM 919 O O . ILE A 1 113 ? 90.243 -2.494 -7.653 1.00 22.68 114 ILE A O 1
ATOM 924 N N . ILE A 1 114 ? 91.045 -1.265 -5.940 1.00 22.98 115 ILE A N 1
ATOM 925 C CA . ILE A 1 114 ? 90.368 -2.057 -4.903 1.00 22.91 115 ILE A CA 1
ATOM 926 C C . ILE A 1 114 ? 89.149 -1.282 -4.404 1.00 22.36 115 ILE A C 1
ATOM 927 O O . ILE A 1 114 ? 89.256 -0.109 -4.090 1.00 22.35 115 ILE A O 1
ATOM 932 N N . PHE A 1 115 ? 87.995 -1.938 -4.379 1.00 22.41 116 PHE A N 1
ATOM 933 C CA . PHE A 1 115 ? 86.778 -1.340 -3.868 1.00 22.69 116 PHE A CA 1
ATOM 934 C C . PHE A 1 115 ? 86.353 -1.948 -2.548 1.00 22.41 116 PHE A C 1
ATOM 935 O O . PHE A 1 115 ? 86.486 -3.155 -2.343 1.00 22.71 116 PHE A O 1
ATOM 943 N N . VAL A 1 116 ? 85.835 -1.100 -1.657 1.00 22.31 117 VAL A N 1
ATOM 944 C CA . VAL A 1 116 ? 85.239 -1.570 -0.41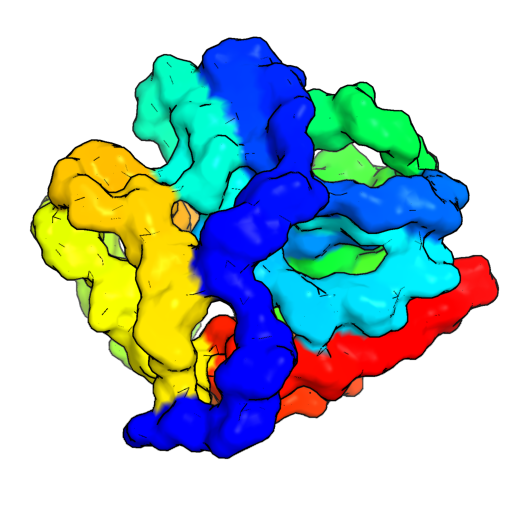0 1.00 22.54 117 VAL A CA 1
ATOM 945 C C . VAL A 1 116 ? 83.846 -0.974 -0.333 1.00 22.89 117 VAL A C 1
ATOM 946 O O . VAL A 1 116 ? 83.716 0.245 -0.248 1.00 23.67 117 VAL A O 1
ATOM 950 N N . GLY A 1 117 ? 82.807 -1.802 -0.440 1.00 21.68 118 GLY A N 1
ATOM 951 C CA . GLY A 1 117 ? 81.451 -1.265 -0.502 1.00 22.18 118 GLY A CA 1
ATOM 952 C C . GLY A 1 117 ? 80.515 -1.785 0.567 1.00 22.28 118 GLY A C 1
ATOM 953 O O . GLY A 1 117 ? 80.587 -2.941 0.966 1.00 23.17 118 GLY A O 1
ATOM 954 N N . HIS A 1 118 ? 79.635 -0.895 1.020 1.00 22.70 119 HIS A N 1
ATOM 955 C CA . HIS A 1 118 ? 78.608 -1.205 2.005 1.00 22.49 119 HIS A CA 1
ATOM 956 C C . HIS A 1 118 ? 77.266 -0.840 1.410 1.00 22.72 119 HIS A C 1
ATOM 957 O O . HIS A 1 118 ? 77.123 0.227 0.849 1.00 22.77 119 HIS A O 1
ATOM 964 N N . ASP A 1 119 ? 76.290 -1.721 1.518 1.00 22.29 120 ASP A N 1
ATOM 965 C CA . ASP A 1 119 ? 74.927 -1.363 1.144 1.00 22.88 120 ASP A CA 1
ATOM 966 C C . ASP A 1 119 ? 74.912 -0.930 -0.337 1.00 22.69 120 ASP A C 1
ATOM 967 O O . ASP A 1 119 ? 75.506 -1.623 -1.181 1.00 23.27 120 ASP A O 1
ATOM 972 N N . TRP A 1 120 ? 74.258 0.188 -0.681 1.00 22.87 121 TRP A N 1
ATOM 973 C CA . TRP A 1 120 ? 74.190 0.639 -2.058 1.00 22.46 121 TRP A CA 1
ATOM 974 C C . TRP A 1 120 ? 75.547 1.053 -2.594 1.00 22.53 121 TRP A C 1
ATOM 975 O O . TRP A 1 120 ? 75.751 1.106 -3.807 1.00 22.85 121 TRP A O 1
ATOM 986 N N . GLY A 1 121 ? 76.499 1.333 -1.715 1.00 22.53 122 GLY A N 1
ATOM 987 C CA . GLY A 1 121 ? 77.837 1.639 -2.183 1.00 22.44 122 GLY A CA 1
ATOM 988 C C . GLY A 1 121 ? 78.477 0.382 -2.792 1.00 22.85 122 GLY A C 1
ATOM 989 O O . GLY A 1 121 ? 79.272 0.458 -3.715 1.00 23.10 122 GLY A O 1
ATOM 990 N N . ALA A 1 122 ? 78.119 -0.797 -2.289 1.00 22.67 123 ALA A N 1
ATOM 991 C CA . ALA A 1 122 ? 78.547 -2.022 -2.952 1.00 22.46 123 ALA A CA 1
ATOM 992 C C . ALA A 1 122 ? 77.903 -2.209 -4.311 1.00 22.89 123 ALA A C 1
ATOM 993 O O . ALA A 1 122 ? 78.579 -2.646 -5.235 1.00 23.38 123 ALA A O 1
ATOM 995 N N . ALA A 1 123 ? 76.622 -1.869 -4.449 1.00 22.22 124 ALA A N 1
ATOM 996 C CA . ALA A 1 123 ? 76.000 -1.894 -5.761 1.00 22.66 124 ALA A CA 1
ATOM 997 C C . ALA A 1 123 ? 76.747 -1.032 -6.757 1.00 21.96 124 ALA A C 1
ATOM 998 O O . ALA A 1 123 ? 76.933 -1.404 -7.919 1.00 22.94 124 ALA A O 1
ATOM 1000 N N . LEU A 1 124 ? 77.132 0.168 -6.337 1.00 22.44 125 LEU A N 1
ATOM 1001 C CA . LEU A 1 124 ? 77.920 1.027 -7.225 1.00 21.96 125 LEU A CA 1
ATOM 1002 C C . LEU A 1 124 ? 79.273 0.402 -7.619 1.00 22.43 125 LEU A C 1
ATOM 1003 O O . LEU A 1 124 ? 79.670 0.459 -8.790 1.00 22.62 125 LEU A O 1
ATOM 1008 N N . ALA A 1 125 ? 79.966 -0.222 -6.666 1.00 22.10 126 ALA A N 1
ATOM 1009 C CA . ALA A 1 125 ? 81.239 -0.883 -6.974 1.00 21.75 126 ALA A CA 1
ATOM 1010 C C . ALA A 1 125 ? 81.030 -2.042 -7.943 1.00 21.59 126 ALA A C 1
ATOM 1011 O O . ALA A 1 125 ? 81.809 -2.246 -8.858 1.00 22.05 126 ALA A O 1
ATOM 1013 N N . PHE A 1 126 ? 79.981 -2.826 -7.704 1.00 22.41 127 PHE A N 1
ATOM 1014 C CA . PHE A 1 126 ? 79.702 -3.989 -8.527 1.00 21.99 127 PHE A CA 1
ATOM 1015 C C . PHE A 1 126 ? 79.355 -3.606 -9.959 1.00 21.90 127 PHE A C 1
ATOM 1016 O O . PHE A 1 126 ? 79.756 -4.252 -10.918 1.00 22.24 127 PHE A O 1
ATOM 1024 N N . HIS A 1 127 ? 78.544 -2.567 -10.099 1.00 22.07 128 HIS A N 1
ATOM 1025 C CA . HIS A 1 127 ? 78.180 -2.074 -11.413 1.00 21.44 128 HIS A CA 1
ATOM 1026 C C . HIS A 1 127 ? 79.399 -1.468 -12.124 1.00 22.17 128 HIS A C 1
ATOM 1027 O O . HIS A 1 127 ? 79.619 -1.730 -13.317 1.00 21.89 128 HIS A O 1
ATOM 1034 N N . TYR A 1 128 ? 80.182 -0.658 -11.410 1.00 22.15 129 TYR A N 1
ATOM 1035 C CA . TYR A 1 128 ? 81.444 -0.182 -11.972 1.00 21.81 129 TYR A CA 1
ATOM 1036 C C . TYR A 1 128 ? 82.284 -1.355 -12.483 1.00 21.55 129 TYR A C 1
ATOM 1037 O O . TYR A 1 128 ? 82.817 -1.329 -13.594 1.00 21.83 129 TYR A O 1
ATOM 1046 N N . ALA A 1 129 ? 82.409 -2.400 -11.674 1.00 21.84 130 ALA A N 1
ATOM 1047 C CA . ALA A 1 129 ? 83.198 -3.555 -12.072 1.00 21.51 130 ALA A CA 1
ATOM 1048 C C . ALA A 1 129 ? 82.664 -4.223 -13.326 1.00 21.97 130 ALA A C 1
ATOM 1049 O O . ALA A 1 129 ? 83.420 -4.536 -14.248 1.00 22.82 130 ALA A O 1
ATOM 1051 N N . TYR A 1 130 ? 81.357 -4.417 -13.384 1.00 22.34 131 TYR A N 1
ATOM 1052 C CA . TYR A 1 130 ? 80.771 -5.014 -14.565 1.00 21.85 131 TYR A CA 1
ATOM 1053 C C . TYR A 1 130 ? 81.109 -4.231 -15.830 1.00 21.93 131 TYR A C 1
ATOM 1054 O O . TYR A 1 130 ? 81.307 -4.823 -16.894 1.00 22.11 131 TYR A O 1
ATOM 1063 N N . GLU A 1 131 ? 81.088 -2.901 -15.745 1.00 21.72 132 GLU A N 1
ATOM 1064 C CA . GLU A 1 131 ? 81.345 -2.040 -16.891 1.00 21.58 132 GLU A CA 1
ATOM 1065 C C . GLU A 1 131 ? 82.838 -1.730 -17.125 1.00 21.70 132 GLU A C 1
ATOM 1066 O O . GLU A 1 131 ? 83.189 -1.125 -18.138 1.00 21.71 132 GLU A O 1
ATOM 1072 N N . HIS A 1 132 ? 83.690 -2.128 -16.190 1.00 21.65 133 HIS A N 1
ATOM 1073 C CA . HIS A 1 132 ? 85.140 -1.870 -16.288 1.00 21.41 133 HIS A CA 1
ATOM 1074 C C . HIS A 1 132 ? 85.889 -3.097 -15.779 1.00 21.58 133 HIS A C 1
ATOM 1075 O O . HIS A 1 132 ? 86.617 -3.023 -14.778 1.00 21.83 133 HIS A O 1
ATOM 1082 N N . GLN A 1 133 ? 85.745 -4.226 -16.461 1.00 21.50 134 GLN A N 1
ATOM 1083 C CA . GLN A 1 133 ? 86.148 -5.499 -15.869 1.00 22.10 134 GLN A CA 1
ATOM 1084 C C . GLN A 1 133 ? 87.664 -5.653 -15.791 1.00 22.76 134 GLN A C 1
ATOM 1085 O O . GLN A 1 133 ? 88.156 -6.510 -15.043 1.00 23.71 134 GLN A O 1
ATOM 1091 N N . ASP A 1 134 ? 88.373 -4.808 -16.536 1.00 22.51 135 ASP A N 1
ATOM 1092 C CA . ASP A 1 134 ? 89.835 -4.760 -16.535 1.00 22.79 135 ASP A CA 1
ATOM 1093 C C . ASP A 1 134 ? 90.435 -3.770 -15.530 1.00 22.82 135 ASP A C 1
ATOM 1094 O O . ASP A 1 134 ? 91.662 -3.594 -15.500 1.00 23.02 135 ASP A O 1
ATOM 1099 N N . ARG A 1 135 ? 89.596 -3.119 -14.721 1.00 22.64 136 ARG A N 1
ATOM 1100 C CA . ARG A 1 135 ? 90.062 -2.069 -13.813 1.00 22.74 136 ARG A CA 1
ATOM 1101 C C . ARG A 1 135 ? 89.951 -2.481 -12.343 1.00 22.63 136 ARG A C 1
ATOM 1102 O O . ARG A 1 135 ? 90.009 -1.624 -11.464 1.00 23.35 136 ARG A O 1
ATOM 1110 N N . ILE A 1 136 ? 89.763 -3.779 -12.083 1.00 22.38 137 ILE A N 1
ATOM 1111 C CA . ILE A 1 136 ? 89.411 -4.241 -10.743 1.00 22.58 137 ILE A CA 1
ATOM 1112 C C . ILE A 1 136 ? 90.454 -5.190 -10.167 1.00 22.39 137 ILE A C 1
ATOM 1113 O O . ILE A 1 136 ? 90.676 -6.276 -10.692 1.00 22.69 137 ILE A O 1
ATOM 1118 N N . LYS A 1 137 ? 91.079 -4.763 -9.073 1.00 22.97 138 LYS A N 1
ATOM 1119 C CA . LYS A 1 137 ? 92.050 -5.588 -8.379 1.00 23.40 138 LYS A CA 1
ATOM 1120 C C . LYS A 1 137 ? 91.397 -6.531 -7.373 1.00 23.00 138 LYS A C 1
ATOM 1121 O O . LYS A 1 137 ? 91.795 -7.683 -7.253 1.00 22.17 138 LYS A O 1
ATOM 1127 N N . ALA A 1 138 ? 90.402 -6.033 -6.657 1.00 21.95 139 ALA A N 1
ATOM 1128 C CA . ALA A 1 138 ? 89.756 -6.802 -5.603 1.00 22.41 139 ALA A CA 1
ATOM 1129 C C . ALA A 1 138 ? 88.523 -6.056 -5.155 1.00 22.02 139 ALA A C 1
ATOM 1130 O O . ALA A 1 138 ? 88.453 -4.838 -5.318 1.00 21.79 139 ALA A O 1
ATOM 1132 N N . ILE A 1 139 ? 87.546 -6.783 -4.606 1.00 22.37 140 ILE A N 1
ATOM 1133 C CA . ILE A 1 139 ? 86.344 -6.157 -4.035 1.00 22.17 140 ILE A CA 1
ATOM 1134 C C . ILE A 1 139 ? 86.036 -6.705 -2.654 1.00 22.47 140 ILE A C 1
ATOM 1135 O O . ILE A 1 139 ? 85.932 -7.918 -2.460 1.00 22.64 140 ILE A O 1
ATOM 1140 N N . VAL A 1 140 ? 85.895 -5.784 -1.700 1.00 22.03 141 VAL A N 1
ATOM 1141 C CA . VAL A 1 140 ? 85.425 -6.078 -0.344 1.00 21.88 141 VAL A CA 1
ATOM 1142 C C . VAL A 1 140 ? 83.984 -5.591 -0.275 1.00 21.78 141 VAL A C 1
ATOM 1143 O O . VAL A 1 140 ? 83.672 -4.476 -0.700 1.00 21.93 141 VAL A O 1
ATOM 1147 N N . HIS A 1 141 ? 83.100 -6.432 0.250 1.00 21.42 142 HIS A N 1
ATOM 1148 C CA . HIS A 1 141 ? 81.709 -6.047 0.395 1.00 21.99 142 HIS A CA 1
ATOM 1149 C C . HIS A 1 141 ? 81.087 -6.539 1.702 1.00 21.27 142 HIS A C 1
ATOM 1150 O O . HIS A 1 141 ? 81.597 -7.438 2.362 1.00 21.31 142 HIS A O 1
ATOM 1157 N N . MET A 1 142 ? 80.022 -5.856 2.101 1.00 21.63 143 MET A N 1
ATOM 1158 C CA . MET A 1 142 ? 79.376 -6.071 3.381 1.00 21.87 143 MET A CA 1
ATOM 1159 C C . MET A 1 142 ? 77.961 -5.482 3.356 1.00 22.14 143 MET A C 1
ATOM 1160 O O . MET A 1 142 ? 77.758 -4.403 2.821 1.00 21.88 143 MET A O 1
ATOM 1165 N N . GLU A 1 143 ? 76.998 -6.208 3.919 1.00 21.56 144 GLU A N 1
ATOM 1166 C CA . GLU A 1 143 ? 75.595 -5.791 3.945 1.00 21.71 144 GLU A CA 1
ATOM 1167 C C . GLU A 1 143 ? 75.244 -5.141 2.621 1.00 22.74 144 GLU A C 1
ATOM 1168 O O . GLU A 1 143 ? 74.711 -4.025 2.566 1.00 23.54 144 GLU A O 1
ATOM 1174 N N . SER A 1 144 ? 75.520 -5.888 1.550 1.00 22.10 145 SER A N 1
ATOM 1175 C CA . SER A 1 144 ? 75.563 -5.381 0.189 1.00 21.70 145 SER A CA 1
ATOM 1176 C C . SER A 1 144 ? 74.400 -5.855 -0.675 1.00 22.09 145 SER A C 1
ATOM 1177 O O . SER A 1 144 ? 73.696 -6.797 -0.357 1.00 22.06 145 SER A O 1
ATOM 1180 N N . VAL A 1 145 ? 74.227 -5.176 -1.808 1.00 22.02 146 VAL A N 1
ATOM 1181 C CA . VAL A 1 145 ? 73.218 -5.534 -2.807 1.00 22.67 146 VAL A CA 1
ATOM 1182 C C . VAL A 1 145 ? 73.829 -6.590 -3.727 1.00 22.90 146 VAL A C 1
ATOM 1183 O O . VAL A 1 145 ? 74.383 -6.313 -4.778 1.00 24.11 146 VAL A O 1
ATOM 1187 N N . VAL A 1 146 ? 73.762 -7.838 -3.291 1.00 22.64 147 VAL A N 1
ATOM 1188 C CA . VAL A 1 146 ? 74.455 -8.902 -3.997 1.00 23.49 147 VAL A CA 1
ATOM 1189 C C . VAL A 1 146 ? 73.710 -9.394 -5.228 1.00 23.49 147 VAL A C 1
ATOM 1190 O O . VAL A 1 146 ? 74.334 -9.739 -6.231 1.00 23.09 147 VAL A O 1
ATOM 1194 N N . ASP A 1 147 ? 72.381 -9.452 -5.144 1.00 22.83 148 ASP A N 1
ATOM 1195 C CA . ASP A 1 147 ? 71.569 -10.058 -6.216 1.00 22.64 148 ASP A CA 1
ATOM 1196 C C . ASP A 1 147 ? 70.159 -9.491 -6.186 1.00 22.36 148 ASP A C 1
ATOM 1197 O O . ASP A 1 147 ? 69.782 -8.720 -5.303 1.00 22.02 148 ASP A O 1
ATOM 1202 N N . VAL A 1 148 ? 69.368 -9.876 -7.174 1.00 23.00 149 VAL A N 1
ATOM 1203 C CA . VAL A 1 148 ? 67.976 -9.518 -7.159 1.00 23.23 149 VAL A CA 1
ATOM 1204 C C . VAL A 1 148 ? 67.312 -10.224 -5.987 1.00 23.49 149 VAL A C 1
ATOM 1205 O O . VAL A 1 148 ? 67.860 -11.196 -5.419 1.00 23.77 149 VAL A O 1
ATOM 1209 N N . ILE A 1 149 ? 66.130 -9.750 -5.616 1.00 23.24 150 ILE A N 1
ATOM 1210 C CA . ILE A 1 149 ? 65.366 -10.362 -4.526 1.00 23.76 150 ILE A CA 1
ATOM 1211 C C . ILE A 1 149 ? 64.133 -11.077 -5.075 1.00 23.98 150 ILE A C 1
ATOM 1212 O O . ILE A 1 149 ? 63.223 -10.434 -5.627 1.00 23.70 150 ILE A O 1
ATOM 1217 N N . GLU A 1 150 ? 64.110 -12.399 -4.903 1.00 23.80 151 GLU A N 1
ATOM 1218 C CA . GLU A 1 150 ? 62.996 -13.246 -5.336 1.00 24.63 151 GLU A CA 1
ATOM 1219 C C . GLU A 1 150 ? 62.042 -13.574 -4.179 1.00 24.97 151 GLU A C 1
ATOM 1220 O O . GLU A 1 150 ? 60.887 -13.920 -4.419 1.00 24.52 151 GLU A O 1
ATOM 1226 N N . SER A 1 151 ? 62.525 -13.467 -2.942 1.00 25.23 152 SER A N 1
ATOM 1227 C CA . SER A 1 151 ? 61.769 -13.876 -1.749 1.00 26.38 152 SER A CA 1
ATOM 1228 C C . SER A 1 151 ? 62.235 -13.119 -0.514 1.00 26.83 152 SER A C 1
ATOM 1229 O O . SER A 1 151 ? 63.414 -12.794 -0.395 1.00 26.69 152 SER A O 1
ATOM 1232 N N . TRP A 1 152 ? 61.307 -12.830 0.399 1.00 27.19 153 TRP A N 1
ATOM 1233 C CA . TRP A 1 152 ? 61.636 -12.153 1.656 1.00 27.99 153 TRP A CA 1
ATOM 1234 C C . TRP A 1 152 ? 61.990 -13.144 2.777 1.00 28.25 153 TRP A C 1
ATOM 1235 O O . TRP A 1 152 ? 62.233 -12.735 3.912 1.00 27.57 153 TRP A O 1
ATOM 1246 N N . ASP A 1 153 ? 62.054 -14.431 2.461 1.00 28.97 154 ASP A N 1
ATOM 1247 C CA . ASP A 1 153 ? 62.102 -15.472 3.500 1.00 29.99 154 ASP A CA 1
ATOM 1248 C C . ASP A 1 153 ? 63.209 -15.303 4.544 1.00 30.82 154 ASP A C 1
ATOM 1249 O O . ASP A 1 153 ? 62.960 -15.473 5.748 1.00 31.99 154 ASP A O 1
ATOM 1254 N N . GLU A 1 154 ? 64.420 -14.997 4.085 1.00 30.86 155 GLU A N 1
ATOM 1255 C CA . GLU A 1 154 ? 65.599 -14.897 4.964 1.00 30.77 155 GLU A CA 1
ATOM 1256 C C . GLU A 1 154 ? 65.885 -13.461 5.400 1.00 30.37 155 GLU A C 1
ATOM 1257 O O . GLU A 1 154 ? 66.864 -13.198 6.106 1.00 30.28 155 GLU A O 1
ATOM 1263 N N . TRP A 1 155 ? 65.024 -12.540 4.990 1.00 29.88 156 TRP A N 1
ATOM 1264 C CA . TRP A 1 155 ? 65.242 -11.128 5.232 1.00 29.87 156 TRP A CA 1
ATOM 1265 C C . TRP A 1 155 ? 64.701 -10.668 6.579 1.00 29.72 156 TRP A C 1
ATOM 1266 O O . TRP A 1 155 ? 63.832 -11.326 7.147 1.00 29.62 156 TRP A O 1
ATOM 1277 N N . PRO A 1 156 ? 65.194 -9.514 7.075 1.00 29.68 157 PRO A N 1
ATOM 1278 C CA . PRO A 1 156 ? 64.527 -8.842 8.185 1.00 29.73 157 PRO A CA 1
ATOM 1279 C C . PRO A 1 156 ? 63.110 -8.470 7.756 1.00 29.88 157 PRO A C 1
ATOM 1280 O O . PRO A 1 156 ? 62.814 -8.453 6.554 1.00 29.30 157 PRO A O 1
ATOM 1284 N N . ASP A 1 157 ? 62.229 -8.217 8.720 1.00 30.02 158 ASP A N 1
ATOM 1285 C CA . ASP A 1 157 ? 60.819 -7.988 8.412 1.00 29.93 158 ASP A CA 1
ATOM 1286 C C . ASP A 1 157 ? 60.563 -6.562 7.922 1.00 29.95 158 ASP A C 1
ATOM 1287 O O . ASP A 1 157 ? 60.012 -5.729 8.651 1.00 30.13 158 ASP A O 1
ATOM 1292 N N . ILE A 1 158 ? 60.980 -6.282 6.685 1.00 29.32 159 ILE A N 1
ATOM 1293 C CA . ILE A 1 158 ? 60.865 -4.940 6.108 1.00 29.41 159 ILE A CA 1
ATOM 1294 C C . ILE A 1 158 ? 59.979 -4.880 4.867 1.00 28.95 159 ILE A C 1
ATOM 1295 O O . ILE A 1 158 ? 59.862 -3.821 4.242 1.00 27.76 159 ILE A O 1
ATOM 1300 N N . GLU A 1 159 ? 59.338 -5.991 4.512 1.00 29.38 160 GLU A N 1
ATOM 1301 C CA . GLU A 1 159 ? 58.501 -6.009 3.313 1.00 29.52 160 GLU A CA 1
ATOM 1302 C C . GLU A 1 159 ? 57.515 -4.840 3.290 1.00 29.52 160 GLU A C 1
ATOM 1303 O O . GLU A 1 159 ? 57.375 -4.170 2.271 1.00 28.92 160 GLU A O 1
ATOM 1309 N N . GLU A 1 160 ? 56.815 -4.599 4.395 1.00 29.37 161 GLU A N 1
ATOM 1310 C CA . GLU A 1 160 ? 55.824 -3.525 4.408 1.00 28.98 161 GLU A CA 1
ATOM 1311 C C . GLU A 1 160 ? 56.460 -2.151 4.502 1.00 28.68 161 GLU A C 1
ATOM 1312 O O . GLU A 1 160 ? 55.910 -1.180 3.988 1.00 28.23 161 GLU A O 1
ATOM 1318 N N . ASP A 1 161 ? 57.607 -2.068 5.168 1.00 27.70 162 ASP A N 1
ATOM 1319 C CA . ASP A 1 161 ? 58.354 -0.824 5.209 1.00 27.61 162 ASP A CA 1
ATOM 1320 C C . ASP A 1 161 ? 58.668 -0.426 3.780 1.00 26.65 162 ASP A C 1
ATOM 1321 O O . ASP A 1 161 ? 58.498 0.723 3.411 1.00 26.51 162 ASP A O 1
ATOM 1326 N N . ILE A 1 162 ? 59.100 -1.398 2.986 1.00 26.57 163 ILE A N 1
ATOM 1327 C CA . ILE A 1 162 ? 59.501 -1.144 1.600 1.00 26.66 163 ILE A CA 1
ATOM 1328 C C . ILE A 1 162 ? 58.290 -0.812 0.731 1.00 26.30 163 ILE A C 1
ATOM 1329 O O . ILE A 1 162 ? 58.341 0.106 -0.090 1.00 26.43 163 ILE A O 1
ATOM 1334 N N . ALA A 1 163 ? 57.199 -1.548 0.914 1.00 25.88 164 ALA A N 1
ATOM 1335 C CA . ALA A 1 163 ? 55.961 -1.231 0.213 1.00 25.68 164 ALA A CA 1
ATOM 1336 C C . ALA A 1 163 ? 55.521 0.200 0.505 1.00 25.67 164 ALA A C 1
ATOM 1337 O O . ALA A 1 163 ? 55.118 0.929 -0.401 1.00 25.21 164 ALA A O 1
ATOM 1339 N N . LEU A 1 164 ? 55.600 0.595 1.778 1.00 25.46 165 LEU A N 1
ATOM 1340 C CA . LEU A 1 164 ? 55.293 1.966 2.186 1.00 25.83 165 LEU A CA 1
ATOM 1341 C C . LEU A 1 164 ? 56.240 2.969 1.573 1.00 25.58 165 LEU A C 1
ATOM 1342 O O . LEU A 1 164 ? 55.809 3.994 1.064 1.00 25.26 165 LEU A O 1
ATOM 1347 N N . ILE A 1 165 ? 57.535 2.676 1.646 1.00 25.44 166 ILE A N 1
ATOM 1348 C CA . ILE A 1 165 ? 58.548 3.561 1.076 1.00 26.34 166 ILE A CA 1
ATOM 1349 C C . ILE A 1 165 ? 58.322 3.778 -0.416 1.00 26.53 166 ILE A C 1
ATOM 1350 O O . ILE A 1 165 ? 58.506 4.880 -0.905 1.00 26.26 166 ILE A O 1
ATOM 1355 N N . LYS A 1 166 ? 57.908 2.740 -1.126 1.00 26.71 167 LYS A N 1
ATOM 1356 C CA . LYS A 1 166 ? 57.734 2.863 -2.569 1.00 27.76 167 LYS A CA 1
ATOM 1357 C C . LYS A 1 166 ? 56.469 3.645 -2.915 1.00 28.15 167 LYS A C 1
ATOM 1358 O O . LYS A 1 166 ? 56.356 4.200 -4.010 1.00 29.75 167 LYS A O 1
ATOM 1364 N N . SER A 1 167 ? 55.538 3.715 -1.969 1.00 28.25 168 SER A N 1
ATOM 1365 C CA . SER A 1 167 ? 54.304 4.466 -2.148 1.00 27.38 168 SER A CA 1
ATOM 1366 C C . SER A 1 167 ? 54.495 5.938 -1.805 1.00 27.22 168 SER A C 1
ATOM 1367 O O . SER A 1 167 ? 55.573 6.365 -1.412 1.00 27.21 168 SER A O 1
ATOM 1370 N N . GLU A 1 168 ? 53.419 6.707 -1.927 1.00 27.59 169 GLU A N 1
ATOM 1371 C CA . GLU A 1 168 ? 53.434 8.116 -1.551 1.00 27.43 169 GLU A CA 1
ATOM 1372 C C . GLU A 1 168 ? 53.785 8.315 -0.067 1.00 26.89 169 GLU A C 1
ATOM 1373 O O . GLU A 1 168 ? 54.278 9.378 0.315 1.00 26.93 169 GLU A O 1
ATOM 1379 N N . GLU A 1 169 ? 53.567 7.280 0.746 1.00 25.67 170 GLU A N 1
ATOM 1380 C CA . GLU A 1 169 ? 53.973 7.282 2.156 1.00 25.42 170 GLU A CA 1
ATOM 1381 C C . GLU A 1 169 ? 55.478 7.471 2.337 1.00 24.87 170 GLU A C 1
ATOM 1382 O O . GLU A 1 169 ? 55.923 7.982 3.362 1.00 24.84 170 GLU A O 1
ATOM 1388 N N . GLY A 1 170 ? 56.262 7.043 1.354 1.00 24.55 171 GLY A N 1
ATOM 1389 C CA . GLY A 1 170 ? 57.703 7.225 1.411 1.00 24.54 171 GLY A CA 1
ATOM 1390 C C . GLY A 1 170 ? 58.147 8.661 1.621 1.00 24.58 171 GLY A C 1
ATOM 1391 O O . GLY A 1 170 ? 59.108 8.914 2.348 1.00 23.81 171 GLY A O 1
ATOM 1392 N N . GLU A 1 171 ? 57.457 9.612 0.990 1.00 24.63 172 GLU A N 1
ATOM 1393 C CA . GLU A 1 171 ? 57.812 11.030 1.147 1.00 24.68 172 GLU A CA 1
ATOM 1394 C C . GLU A 1 171 ? 57.571 11.520 2.575 1.00 24.11 172 GLU A C 1
ATOM 1395 O O . GLU A 1 171 ? 58.381 12.265 3.136 1.00 23.12 172 GLU A O 1
ATOM 1401 N N . LYS A 1 172 ? 56.470 11.071 3.178 1.00 24.39 173 LYS A N 1
ATOM 1402 C CA . LYS A 1 172 ? 56.181 11.379 4.570 1.00 24.44 173 LYS A CA 1
ATOM 1403 C C . LYS A 1 172 ? 57.229 10.758 5.491 1.00 23.67 173 LYS A C 1
ATOM 1404 O O . LYS A 1 172 ? 57.788 11.442 6.350 1.00 24.05 173 LYS A O 1
ATOM 1410 N N . MET A 1 173 ? 57.506 9.469 5.300 1.00 23.20 174 MET A N 1
ATOM 1411 C CA . MET A 1 173 ? 58.461 8.758 6.143 1.00 23.05 174 MET A CA 1
ATOM 1412 C C . MET A 1 173 ? 59.799 9.496 6.107 1.00 22.58 174 MET A C 1
ATOM 1413 O O . MET A 1 173 ? 60.442 9.699 7.138 1.00 22.77 174 MET A O 1
ATOM 1418 N N . VAL A 1 174 ? 60.236 9.883 4.907 1.00 22.22 175 VAL A N 1
ATOM 1419 C CA . VAL A 1 174 ? 61.613 10.348 4.717 1.00 22.48 175 VAL A CA 1
ATOM 1420 C C . VAL A 1 174 ? 61.765 11.877 4.653 1.00 22.10 175 VAL A C 1
ATOM 1421 O O . VAL A 1 174 ? 62.533 12.453 5.428 1.00 22.12 175 VAL A O 1
ATOM 1425 N N . LEU A 1 175 ? 61.057 12.534 3.741 1.00 22.16 176 LEU A N 1
ATOM 1426 C CA . LEU A 1 175 ? 61.236 13.982 3.582 1.00 22.78 176 LEU A CA 1
ATOM 1427 C C . LEU A 1 175 ? 60.738 14.731 4.823 1.00 23.27 176 LEU A C 1
ATOM 1428 O O . LEU A 1 175 ? 61.362 15.705 5.261 1.00 23.50 176 LEU A O 1
ATOM 1433 N N . GLU A 1 176 ? 59.633 14.257 5.395 1.00 23.86 177 GLU A N 1
ATOM 1434 C CA . GLU A 1 176 ? 59.082 14.842 6.607 1.00 24.55 177 GLU A CA 1
ATOM 1435 C C . GLU A 1 176 ? 59.706 14.247 7.867 1.00 24.47 177 GLU A C 1
ATOM 1436 O O . GLU A 1 176 ? 60.154 14.985 8.737 1.00 24.90 177 GLU A O 1
ATOM 1442 N N . ASN A 1 177 ? 59.733 12.920 7.970 1.00 24.43 178 ASN A N 1
ATOM 1443 C CA . ASN A 1 177 ? 60.090 12.272 9.245 1.00 24.45 178 ASN A CA 1
ATOM 1444 C C . ASN A 1 177 ? 61.550 11.819 9.354 1.00 23.81 178 ASN A C 1
ATOM 1445 O O . ASN A 1 177 ? 61.980 11.385 10.414 1.00 24.28 178 ASN A O 1
ATOM 1450 N N . ASN A 1 178 ? 62.316 11.949 8.276 1.00 23.12 179 ASN A N 1
ATOM 1451 C CA . ASN A 1 178 ? 63.744 11.568 8.273 1.00 22.77 179 ASN A CA 1
ATOM 1452 C C . ASN A 1 178 ? 63.993 10.128 8.758 1.00 22.29 179 ASN A C 1
ATOM 1453 O O . ASN A 1 178 ? 64.944 9.850 9.507 1.00 22.48 179 ASN A O 1
ATOM 1458 N N . PHE A 1 179 ? 63.141 9.220 8.290 1.00 21.97 180 PHE A N 1
ATOM 1459 C CA . PHE A 1 179 ? 63.121 7.822 8.729 1.00 22.20 180 PHE A CA 1
ATOM 1460 C C . PHE A 1 179 ? 64.495 7.157 8.772 1.00 22.16 180 PHE A C 1
ATOM 1461 O O . PHE A 1 179 ? 64.828 6.472 9.731 1.00 22.83 180 PHE A O 1
ATOM 1469 N N . PHE A 1 180 ? 65.308 7.350 7.740 1.00 22.19 181 PHE A N 1
ATOM 1470 C CA . PHE A 1 180 ? 66.579 6.620 7.720 1.00 22.58 181 PHE A CA 1
ATOM 1471 C C . PHE A 1 180 ? 67.620 7.109 8.716 1.00 23.21 181 PHE A C 1
ATOM 1472 O O . PHE A 1 180 ? 68.405 6.299 9.231 1.00 22.56 181 PHE A O 1
ATOM 1480 N N . VAL A 1 181 ? 67.597 8.402 9.034 1.00 23.47 182 VAL A N 1
ATOM 1481 C CA . VAL A 1 181 ? 68.562 8.968 9.984 1.00 23.75 182 VAL A CA 1
ATOM 1482 C C . VAL A 1 181 ? 68.064 8.849 11.409 1.00 23.39 182 VAL A C 1
ATOM 1483 O O . VAL A 1 181 ? 68.814 8.436 12.307 1.00 24.31 182 VAL A O 1
ATOM 1487 N N . GLU A 1 182 ? 66.797 9.204 11.633 1.00 22.97 183 GLU A N 1
ATOM 1488 C CA . GLU A 1 182 ? 66.251 9.250 13.003 1.00 22.59 183 GLU A CA 1
ATOM 1489 C C . GLU A 1 182 ? 65.763 7.893 13.519 1.00 22.39 183 GLU A C 1
ATOM 1490 O O . GLU A 1 182 ? 65.694 7.667 14.732 1.00 22.91 183 GLU A O 1
ATOM 1496 N N . THR A 1 183 ? 65.409 6.988 12.614 1.00 21.80 184 THR A N 1
ATOM 1497 C CA . THR A 1 183 ? 64.896 5.679 13.027 1.00 21.58 184 THR A CA 1
ATOM 1498 C C . THR A 1 183 ? 65.849 4.533 12.658 1.00 21.39 184 THR A C 1
ATOM 1499 O O . THR A 1 183 ? 66.314 3.819 13.534 1.00 21.33 184 THR A O 1
ATOM 1503 N N . VAL A 1 184 ? 66.151 4.364 11.377 1.00 21.67 185 VAL A N 1
ATOM 1504 C CA . VAL A 1 184 ? 66.927 3.185 10.944 1.00 22.11 185 VAL A CA 1
ATOM 1505 C C . VAL A 1 184 ? 68.374 3.209 11.461 1.00 21.82 185 VAL A C 1
ATOM 1506 O O . VAL A 1 184 ? 68.871 2.242 12.023 1.00 22.88 185 VAL A O 1
ATOM 1510 N N . LEU A 1 185 ? 69.031 4.349 11.313 1.00 22.48 186 LEU A N 1
ATOM 1511 C CA . LEU A 1 185 ? 70.440 4.454 11.691 1.00 23.01 186 LEU A CA 1
ATOM 1512 C C . LEU A 1 185 ? 70.746 4.029 13.138 1.00 22.85 186 LEU A C 1
ATOM 1513 O O . LEU A 1 185 ? 71.525 3.100 13.347 1.00 23.16 186 LEU A O 1
ATOM 1518 N N . PRO A 1 186 ? 70.137 4.673 14.155 1.00 22.82 187 PRO A N 1
ATOM 1519 C CA . PRO A 1 186 ? 70.430 4.187 15.507 1.00 22.43 187 PRO A CA 1
ATOM 1520 C C . PRO A 1 186 ? 69.945 2.764 15.791 1.00 22.12 187 PRO A C 1
ATOM 1521 O O . PRO A 1 186 ? 70.561 2.047 16.586 1.00 21.46 187 PRO A O 1
ATOM 1525 N N A SER A 1 187 ? 68.841 2.356 15.170 0.50 21.74 188 SER A N 1
ATOM 1526 N N B SER A 1 187 ? 68.846 2.355 15.159 0.50 21.94 188 SER A N 1
ATOM 1527 C CA A SER A 1 187 ? 68.324 1.001 15.380 0.50 21.49 188 SER A CA 1
ATOM 1528 C CA B SER A 1 187 ? 68.314 1.006 15.377 0.50 21.85 188 SER A CA 1
ATOM 1529 C C A SER A 1 187 ? 69.313 -0.069 14.932 0.50 21.09 188 SER A C 1
ATOM 1530 C C B SER A 1 187 ? 69.276 -0.081 14.902 0.50 21.32 188 SER A C 1
ATOM 1531 O O A SER A 1 187 ? 69.382 -1.152 15.526 0.50 21.34 188 SER A O 1
ATOM 1532 O O B SER A 1 187 ? 69.291 -1.188 15.447 0.50 21.56 188 SER A O 1
ATOM 1537 N N . LYS A 1 188 ? 70.080 0.235 13.889 1.00 21.34 189 LYS A N 1
ATOM 1538 C CA . LYS A 1 188 ? 70.987 -0.749 13.299 1.00 21.63 189 LYS A CA 1
ATOM 1539 C C . LYS A 1 188 ? 72.466 -0.503 13.614 1.00 21.31 189 LYS A C 1
ATOM 1540 O O . LYS A 1 188 ? 73.340 -0.908 12.861 1.00 21.34 189 LYS A O 1
ATOM 1546 N N . ILE A 1 189 ? 72.709 0.140 14.756 1.00 21.15 190 ILE A N 1
ATOM 1547 C CA . ILE A 1 189 ? 74.012 0.235 15.409 1.00 21.34 190 ILE A CA 1
ATOM 1548 C C . ILE A 1 189 ? 73.790 -0.334 16.801 1.00 21.03 190 ILE A C 1
ATOM 1549 O O . ILE A 1 189 ? 72.814 0.024 17.462 1.00 21.26 190 ILE A O 1
ATOM 1554 N N . MET A 1 190 ? 74.682 -1.206 17.257 1.00 21.75 191 MET A N 1
ATOM 1555 C CA . MET A 1 190 ? 74.510 -1.851 18.553 1.00 22.17 191 MET A CA 1
ATOM 1556 C C . MET A 1 190 ? 74.837 -0.935 19.721 1.00 21.54 191 MET A C 1
ATOM 1557 O O . MET A 1 190 ? 74.136 -0.941 20.733 1.00 21.08 191 MET A O 1
ATOM 1562 N N . ARG A 1 191 ? 75.908 -0.165 19.586 1.00 21.45 192 ARG A N 1
ATOM 1563 C CA . ARG A 1 191 ? 76.257 0.830 20.601 1.00 21.47 192 ARG A CA 1
ATOM 1564 C C . ARG A 1 191 ? 75.379 2.063 20.447 1.00 21.18 192 ARG A C 1
ATOM 1565 O O . ARG A 1 191 ? 74.669 2.220 19.453 1.00 21.87 192 ARG A O 1
ATOM 1573 N N . LYS A 1 192 ? 75.434 2.944 21.435 1.00 21.75 193 LYS A N 1
ATOM 1574 C CA . LYS A 1 192 ? 74.802 4.253 21.311 1.00 21.96 193 LYS A CA 1
ATOM 1575 C C . LYS A 1 192 ? 75.849 5.216 20.774 1.00 21.92 193 LYS A C 1
ATOM 1576 O O . LYS A 1 192 ? 76.926 5.315 21.334 1.00 22.21 193 LYS A O 1
ATOM 1582 N N . LEU A 1 193 ? 75.549 5.900 19.679 1.00 21.99 194 LEU A N 1
ATOM 1583 C CA . LEU A 1 193 ? 76.482 6.900 19.144 1.00 21.98 194 LEU A CA 1
ATOM 1584 C C . LEU A 1 193 ? 76.646 8.061 20.111 1.00 22.44 194 LEU A C 1
ATOM 1585 O O . LEU A 1 193 ? 75.690 8.444 20.792 1.00 23.35 194 LEU A O 1
ATOM 1590 N N . GLU A 1 194 ? 77.857 8.620 20.173 1.00 22.53 195 GLU A N 1
ATOM 1591 C CA . GLU A 1 194 ? 78.052 9.860 20.905 1.00 22.71 195 GLU A CA 1
ATOM 1592 C C . GLU A 1 194 ? 77.181 10.902 20.241 1.00 22.51 195 GLU A C 1
ATOM 1593 O O . GLU A 1 194 ? 76.945 10.831 19.032 1.00 22.61 195 GLU A O 1
ATOM 1599 N N . PRO A 1 195 ? 76.700 11.883 21.005 1.00 22.71 196 PRO A N 1
ATOM 1600 C CA . PRO A 1 195 ? 75.874 12.939 20.417 1.00 22.63 196 PRO A CA 1
ATOM 1601 C C . PRO A 1 195 ? 76.488 13.587 19.164 1.00 22.89 196 PRO A C 1
ATOM 1602 O O . PRO A 1 195 ? 75.791 13.853 18.187 1.00 21.91 196 PRO A O 1
ATOM 1606 N N . GLU A 1 196 ? 77.793 13.830 19.196 1.00 22.70 197 GLU A N 1
ATOM 1607 C CA . GLU A 1 196 ? 78.472 14.499 18.088 1.00 22.39 197 GLU A CA 1
ATOM 1608 C C . GLU A 1 196 ? 78.554 13.599 16.868 1.00 22.05 197 GLU A C 1
ATOM 1609 O O . GLU A 1 196 ? 78.568 14.079 15.736 1.00 21.37 197 GLU A O 1
ATOM 1615 N N . GLU A 1 197 ? 78.636 12.294 17.104 1.00 21.88 198 GLU A N 1
ATOM 1616 C CA . GLU A 1 197 ? 78.657 11.337 16.002 1.00 21.62 198 GLU A CA 1
ATOM 1617 C C . GLU A 1 197 ? 77.289 11.285 15.315 1.00 21.63 198 GLU A C 1
ATOM 1618 O O . GLU A 1 197 ? 77.197 11.309 14.098 1.00 21.75 198 GLU A O 1
ATOM 1624 N N . PHE A 1 198 ? 76.214 11.207 16.093 1.00 21.97 199 PHE A N 1
ATOM 1625 C CA . PHE A 1 198 ? 74.895 11.247 15.472 1.00 21.73 199 PHE A CA 1
ATOM 1626 C C . PHE A 1 198 ? 74.702 12.557 14.721 1.00 21.97 199 PHE A C 1
ATOM 1627 O O . PHE A 1 198 ? 74.134 12.589 13.623 1.00 21.51 199 PHE A O 1
ATOM 1635 N N . ALA A 1 199 ? 75.212 13.640 15.289 1.00 21.97 200 ALA A N 1
ATOM 1636 C CA . ALA A 1 199 ? 75.032 14.944 14.673 1.00 21.76 200 ALA A CA 1
ATOM 1637 C C . ALA A 1 199 ? 75.698 15.028 13.307 1.00 22.15 200 ALA A C 1
ATOM 1638 O O . ALA A 1 199 ? 75.215 15.741 12.421 1.00 22.42 200 ALA A O 1
ATOM 1640 N N . ALA A 1 200 ? 76.798 14.308 13.125 1.00 21.96 201 ALA A N 1
ATOM 1641 C CA . ALA A 1 200 ? 77.492 14.283 11.837 1.00 21.47 201 ALA A CA 1
ATOM 1642 C C . ALA A 1 200 ? 76.670 13.563 10.762 1.00 21.87 201 ALA A C 1
ATOM 1643 O O . ALA A 1 200 ? 76.757 13.888 9.576 1.00 21.66 201 ALA A O 1
ATOM 1645 N N . TYR A 1 201 ? 75.911 12.553 11.173 1.00 22.10 202 TYR A N 1
ATOM 1646 C CA . TYR A 1 201 ? 75.003 11.873 10.258 1.00 22.21 202 TYR A CA 1
ATOM 1647 C C . TYR A 1 201 ? 73.766 12.697 9.978 1.00 22.64 202 TYR A C 1
ATOM 1648 O O . TYR A 1 201 ? 73.237 12.697 8.864 1.00 23.09 202 TYR A O 1
ATOM 1657 N N . LEU A 1 202 ? 73.284 13.404 10.988 1.00 22.58 203 LEU A N 1
ATOM 1658 C CA . LEU A 1 202 ? 72.088 14.222 10.802 1.00 22.66 203 LEU A CA 1
ATOM 1659 C C . LEU A 1 202 ? 72.335 15.445 9.941 1.00 23.27 203 LEU A C 1
ATOM 1660 O O . LEU A 1 202 ? 71.461 15.858 9.186 1.00 23.08 203 LEU A O 1
ATOM 1665 N N . GLU A 1 203 ? 73.527 16.021 10.036 1.00 23.04 204 GLU A N 1
ATOM 1666 C CA . GLU A 1 203 ? 73.740 17.374 9.501 1.00 23.16 204 GLU A CA 1
ATOM 1667 C C . GLU A 1 203 ? 73.328 17.576 8.029 1.00 22.85 204 GLU A C 1
ATOM 1668 O O . GLU A 1 203 ? 72.636 18.557 7.712 1.00 22.47 204 GLU A O 1
ATOM 1674 N N . PRO A 1 204 ? 73.742 16.670 7.121 1.00 22.92 205 PRO A N 1
ATOM 1675 C CA . PRO A 1 204 ? 73.327 16.894 5.730 1.00 22.72 205 PRO A CA 1
ATOM 1676 C C . PRO A 1 204 ? 71.809 16.937 5.536 1.00 23.25 205 PRO A C 1
ATOM 1677 O O . PRO A 1 204 ? 71.317 17.579 4.600 1.00 23.11 205 PRO A O 1
ATOM 1681 N N . PHE A 1 205 ? 71.092 16.273 6.442 1.00 22.78 206 PHE A N 1
ATOM 1682 C CA . PHE A 1 205 ? 69.651 16.050 6.331 1.00 23.09 206 PHE A CA 1
ATOM 1683 C C . PHE A 1 205 ? 68.902 16.691 7.503 1.00 23.25 206 PHE A C 1
ATOM 1684 O O . PHE A 1 205 ? 67.779 16.296 7.823 1.00 23.10 206 PHE A O 1
ATOM 1692 N N . LYS A 1 206 ? 69.506 1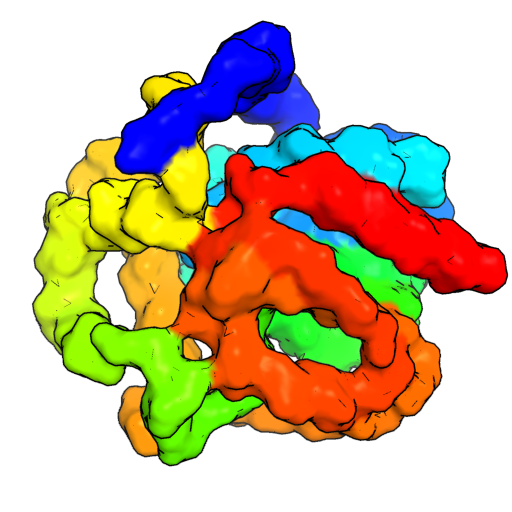7.706 8.124 1.00 23.91 207 LYS A N 1
ATOM 1693 C CA . LYS A 1 206 ? 68.894 18.329 9.286 1.00 24.28 207 LYS A CA 1
ATOM 1694 C C . LYS A 1 206 ? 67.601 19.054 8.941 1.00 23.98 207 LYS A C 1
ATOM 1695 O O . LYS A 1 206 ? 66.667 19.071 9.749 1.00 24.16 207 LYS A O 1
ATOM 1701 N N . GLU A 1 207 ? 67.557 19.673 7.765 1.00 23.61 208 GLU A N 1
ATOM 1702 C CA . GLU A 1 207 ? 66.372 20.396 7.315 1.00 23.79 208 GLU A CA 1
ATOM 1703 C C . GLU A 1 207 ? 65.354 19.455 6.693 1.00 23.41 208 GLU A C 1
ATOM 1704 O O . GLU A 1 207 ? 65.704 18.452 6.053 1.00 23.87 208 GLU A O 1
ATOM 1710 N N . LYS A 1 208 ? 64.082 19.786 6.884 1.00 23.35 209 LYS A N 1
ATOM 1711 C CA . LYS A 1 208 ? 62.997 19.010 6.317 1.00 23.59 209 LYS A CA 1
ATOM 1712 C C . LYS A 1 208 ? 62.935 19.187 4.809 1.00 23.19 209 LYS A C 1
ATOM 1713 O O . LYS A 1 208 ? 63.359 20.217 4.268 1.00 23.16 209 LYS A O 1
ATOM 1719 N N . GLY A 1 209 ? 62.402 18.176 4.135 1.00 22.47 210 GLY A N 1
ATOM 1720 C CA . GLY A 1 209 ? 62.010 18.311 2.740 1.00 22.55 210 GLY A CA 1
ATOM 1721 C C . GLY A 1 209 ? 62.975 17.686 1.756 1.00 22.43 210 GLY A C 1
ATOM 1722 O O . GLY A 1 209 ? 63.616 16.668 2.036 1.00 22.61 210 GLY A O 1
ATOM 1723 N N . GLU A 1 210 ? 63.073 18.318 0.593 1.00 22.70 211 GLU A N 1
ATOM 1724 C CA . GLU A 1 210 ? 63.706 17.710 -0.580 1.00 23.03 211 GLU A CA 1
ATOM 1725 C C . GLU A 1 210 ? 65.181 17.359 -0.390 1.00 22.96 211 GLU A C 1
ATOM 1726 O O . GLU A 1 210 ? 65.682 16.439 -1.040 1.00 23.07 211 GLU A O 1
ATOM 1732 N N . VAL A 1 211 ? 65.881 18.039 0.517 1.00 22.49 212 VAL A N 1
ATOM 1733 C CA . VAL A 1 211 ? 67.304 17.738 0.749 1.00 22.42 212 VAL A CA 1
ATOM 1734 C C . VAL A 1 211 ? 67.488 16.280 1.186 1.00 22.26 212 VAL A C 1
ATOM 1735 O O . VAL A 1 211 ? 68.562 15.699 1.045 1.00 22.93 212 VAL A O 1
ATOM 1739 N N . ARG A 1 212 ? 66.437 15.688 1.740 1.00 22.10 213 ARG A N 1
ATOM 1740 C CA . ARG A 1 212 ? 66.504 14.292 2.201 1.00 21.76 213 ARG A CA 1
ATOM 1741 C C . ARG A 1 212 ? 66.253 13.274 1.089 1.00 22.23 213 ARG A C 1
ATOM 1742 O O . ARG A 1 212 ? 66.324 12.073 1.333 1.00 21.98 213 ARG A O 1
ATOM 1750 N N . ARG A 1 213 ? 65.986 13.749 -0.132 1.00 21.93 214 ARG A N 1
ATOM 1751 C CA . ARG A 1 213 ? 65.617 12.871 -1.263 1.00 21.66 214 ARG A CA 1
ATOM 1752 C C . ARG A 1 213 ? 66.527 11.652 -1.469 1.00 21.56 214 ARG A C 1
ATOM 1753 O O . ARG A 1 213 ? 66.022 10.555 -1.699 1.00 22.00 214 ARG A O 1
ATOM 1761 N N . PRO A 1 214 ? 67.867 11.816 -1.377 1.00 21.47 215 PRO A N 1
ATOM 1762 C CA . PRO A 1 214 ? 68.669 10.615 -1.643 1.00 22.02 215 PRO A CA 1
ATOM 1763 C C . PRO A 1 214 ? 68.316 9.441 -0.746 1.00 21.97 215 PRO A C 1
ATOM 1764 O O . PRO A 1 214 ? 68.471 8.279 -1.141 1.00 22.75 215 PRO A O 1
ATOM 1768 N N . THR A 1 215 ? 67.887 9.729 0.476 1.00 22.64 216 THR A N 1
ATOM 1769 C CA . THR A 1 215 ? 67.632 8.642 1.425 1.00 21.96 216 THR A CA 1
ATOM 1770 C C . THR A 1 215 ? 66.317 7.925 1.141 1.00 22.25 216 THR A C 1
ATOM 1771 O O . THR A 1 215 ? 66.110 6.806 1.613 1.00 21.54 216 THR A O 1
ATOM 1775 N N . LEU A 1 216 ? 65.460 8.569 0.345 1.00 21.65 217 LEU A N 1
ATOM 1776 C CA . LEU A 1 216 ? 64.231 7.967 -0.167 1.00 21.34 217 LEU A CA 1
ATOM 1777 C C . LEU A 1 216 ? 64.475 7.275 -1.504 1.00 22.18 217 LEU A C 1
ATOM 1778 O O . LEU A 1 216 ? 63.954 6.196 -1.759 1.00 22.15 217 LEU A O 1
ATOM 1783 N N . SER A 1 217 ? 65.297 7.874 -2.363 1.00 21.52 218 SER A N 1
ATOM 1784 C CA . SER A 1 217 ? 65.526 7.269 -3.664 1.00 21.80 218 SER A CA 1
ATOM 1785 C C . SER A 1 217 ? 66.255 5.937 -3.586 1.00 21.63 218 SER A C 1
ATOM 1786 O O . SER A 1 217 ? 65.981 5.025 -4.374 1.00 21.70 218 SER A O 1
ATOM 1789 N N . TRP A 1 218 ? 67.175 5.812 -2.638 1.00 21.68 219 TRP A N 1
ATOM 1790 C CA . TRP A 1 218 ? 67.944 4.571 -2.552 1.00 21.69 219 TRP A CA 1
ATOM 1791 C C . TRP A 1 218 ? 67.070 3.319 -2.350 1.00 21.71 219 TRP A C 1
ATOM 1792 O O . TRP A 1 218 ? 67.158 2.392 -3.129 1.00 21.96 219 TRP A O 1
ATOM 1803 N N . PRO A 1 219 ? 66.245 3.276 -1.292 1.00 21.70 220 PRO A N 1
ATOM 1804 C CA . PRO A 1 219 ? 65.432 2.059 -1.144 1.00 21.52 220 PRO A CA 1
ATOM 1805 C C . PRO A 1 219 ? 64.436 1.820 -2.275 1.00 21.80 220 PRO A C 1
ATOM 1806 O O . PRO A 1 219 ? 64.031 0.673 -2.526 1.00 22.32 220 PRO A O 1
ATOM 1810 N N . ARG A 1 220 ? 64.024 2.888 -2.954 1.00 21.80 221 ARG A N 1
ATOM 1811 C CA . ARG A 1 220 ? 63.137 2.734 -4.108 1.00 20.72 221 ARG A CA 1
ATOM 1812 C C . ARG A 1 220 ? 63.827 2.062 -5.296 1.00 20.37 221 ARG A C 1
ATOM 1813 O O . ARG A 1 220 ? 63.160 1.669 -6.249 1.00 20.54 221 ARG A O 1
ATOM 1821 N N . GLU A 1 221 ? 65.151 1.912 -5.227 1.00 20.63 222 GLU A N 1
ATOM 1822 C CA . GLU A 1 221 ? 65.886 1.178 -6.250 1.00 20.38 222 GLU A CA 1
ATOM 1823 C C . GLU A 1 221 ? 65.912 -0.323 -5.979 1.00 20.20 222 GLU A C 1
ATOM 1824 O O . GLU A 1 221 ? 66.435 -1.085 -6.787 1.00 20.29 222 GLU A O 1
ATOM 1830 N N . ILE A 1 222 ? 65.314 -0.765 -4.872 1.00 20.54 223 ILE A N 1
ATOM 1831 C CA . ILE A 1 222 ? 65.473 -2.166 -4.449 1.00 20.34 223 ILE A CA 1
ATOM 1832 C C . ILE A 1 222 ? 65.142 -3.149 -5.579 1.00 19.26 223 ILE A C 1
ATOM 1833 O O . ILE A 1 222 ? 64.078 -3.041 -6.207 1.00 19.01 223 ILE A O 1
ATOM 1838 N N . PRO A 1 223 ? 66.057 -4.096 -5.877 1.00 18.29 224 PRO A N 1
ATOM 1839 C CA . PRO A 1 223 ? 65.857 -4.965 -7.043 1.00 18.64 224 PRO A CA 1
ATOM 1840 C C . PRO A 1 223 ? 64.944 -6.159 -6.786 1.00 18.80 224 PRO A C 1
ATOM 1841 O O . PRO A 1 223 ? 65.342 -7.323 -6.958 1.00 17.04 224 PRO A O 1
ATOM 1845 N N . LEU A 1 224 ? 63.697 -5.852 -6.421 1.00 18.49 225 LEU A N 1
ATOM 1846 C CA . LEU A 1 224 ? 62.674 -6.869 -6.258 1.00 19.61 225 LEU A CA 1
ATOM 1847 C C . LEU A 1 224 ? 62.237 -7.331 -7.626 1.00 20.08 225 LEU A C 1
ATOM 1848 O O . LEU A 1 224 ? 61.794 -6.521 -8.447 1.00 19.65 225 LEU A O 1
ATOM 1853 N N . VAL A 1 225 ? 62.311 -8.633 -7.879 1.00 20.65 226 VAL A N 1
ATOM 1854 C CA . VAL A 1 225 ? 61.854 -9.184 -9.155 1.00 21.43 226 VAL A CA 1
ATOM 1855 C C . VAL A 1 225 ? 60.362 -8.887 -9.361 1.00 21.85 226 VAL A C 1
ATOM 1856 O O . VAL A 1 225 ? 59.932 -8.532 -10.484 1.00 23.12 226 VAL A O 1
ATOM 1860 N N . LYS A 1 226 ? 59.558 -9.076 -8.313 1.00 22.15 227 LYS A N 1
ATOM 1861 C CA . LYS A 1 226 ? 58.168 -8.628 -8.306 1.00 22.00 227 LYS A CA 1
ATOM 1862 C C . LYS A 1 226 ? 58.079 -7.301 -7.570 1.00 22.16 227 LYS A C 1
ATOM 1863 O O . LYS A 1 226 ? 58.265 -7.247 -6.340 1.00 23.46 227 LYS A O 1
ATOM 1869 N N . GLY A 1 227 ? 57.872 -6.219 -8.322 1.00 21.37 228 GLY A N 1
ATOM 1870 C CA . GLY A 1 227 ? 57.638 -4.893 -7.753 1.00 21.57 228 GLY A CA 1
ATOM 1871 C C . GLY A 1 227 ? 58.769 -3.911 -7.929 1.00 22.13 228 GLY A C 1
ATOM 1872 O O . GLY A 1 227 ? 58.579 -2.715 -7.703 1.00 22.93 228 GLY A O 1
ATOM 1873 N N . GLY A 1 228 ? 59.940 -4.398 -8.338 1.00 21.38 229 GLY A N 1
ATOM 1874 C CA . GLY A 1 228 ? 61.111 -3.546 -8.461 1.00 21.61 229 GLY A CA 1
ATOM 1875 C C . GLY A 1 228 ? 61.194 -2.799 -9.772 1.00 21.69 229 GLY A C 1
ATOM 1876 O O . GLY A 1 228 ? 60.567 -3.174 -10.765 1.00 21.93 229 GLY A O 1
ATOM 1877 N N . LYS A 1 229 ? 61.975 -1.730 -9.750 1.00 21.27 230 LYS A N 1
ATOM 1878 C CA . LYS A 1 229 ? 62.278 -0.985 -10.970 1.00 22.30 230 LYS A CA 1
ATOM 1879 C C . LYS A 1 229 ? 63.092 -1.883 -11.899 1.00 21.95 230 LYS A C 1
ATOM 1880 O O . LYS A 1 229 ? 64.146 -2.378 -11.531 1.00 21.86 230 LYS A O 1
ATOM 1886 N N . PRO A 1 230 ? 62.589 -2.110 -13.121 1.00 21.57 231 PRO A N 1
ATOM 1887 C CA . PRO A 1 230 ? 63.213 -3.128 -13.963 1.00 22.04 231 PRO A CA 1
ATOM 1888 C C . PRO A 1 230 ? 64.608 -2.799 -14.457 1.00 21.78 231 PRO A C 1
ATOM 1889 O O . PRO A 1 230 ? 65.374 -3.709 -14.732 1.00 22.38 231 PRO A O 1
ATOM 1893 N N . ASP A 1 231 ? 64.940 -1.518 -14.561 1.00 22.46 232 ASP A N 1
ATOM 1894 C CA . ASP A 1 231 ? 66.295 -1.155 -14.936 1.00 23.13 232 ASP A CA 1
ATOM 1895 C C . ASP A 1 231 ? 67.302 -1.512 -13.860 1.00 22.96 232 ASP A C 1
ATOM 1896 O O . ASP A 1 231 ? 68.433 -1.896 -14.171 1.00 23.21 232 ASP A O 1
ATOM 1901 N N . VAL A 1 232 ? 66.918 -1.388 -12.590 1.00 22.60 233 VAL A N 1
ATOM 1902 C CA . VAL A 1 232 ? 67.840 -1.773 -11.523 1.00 21.95 233 VAL A CA 1
ATOM 1903 C C . VAL A 1 232 ? 67.910 -3.301 -11.414 1.00 21.79 233 VAL A C 1
ATOM 1904 O O . VAL A 1 232 ? 68.985 -3.865 -11.201 1.00 21.20 233 VAL A O 1
ATOM 1908 N N . VAL A 1 233 ? 66.771 -3.979 -11.588 1.00 20.93 234 VAL A N 1
ATOM 1909 C CA . VAL A 1 233 ? 66.804 -5.436 -11.654 1.00 21.45 234 VAL A CA 1
ATOM 1910 C C . VAL A 1 233 ? 67.802 -5.903 -12.723 1.00 21.66 234 VAL A C 1
ATOM 1911 O O . VAL A 1 233 ? 68.589 -6.814 -12.490 1.00 21.86 234 VAL A O 1
ATOM 1915 N N . GLN A 1 234 ? 67.779 -5.280 -13.904 1.00 21.73 235 GLN A N 1
ATOM 1916 C CA . GLN A 1 234 ? 68.733 -5.648 -14.952 1.00 22.21 235 GLN A CA 1
ATOM 1917 C C . GLN A 1 234 ? 70.180 -5.357 -14.548 1.00 21.59 235 GLN A C 1
ATOM 1918 O O . GLN A 1 234 ? 71.061 -6.187 -14.783 1.00 21.44 235 GLN A O 1
ATOM 1924 N N . ILE A 1 235 ? 70.423 -4.178 -13.986 1.00 21.85 236 ILE A N 1
ATOM 1925 C CA . ILE A 1 235 ? 71.769 -3.832 -13.545 1.00 21.92 236 ILE A CA 1
ATOM 1926 C C . ILE A 1 235 ? 72.310 -4.874 -12.592 1.00 22.32 236 ILE A C 1
ATOM 1927 O O . ILE A 1 235 ? 73.441 -5.354 -12.750 1.00 21.37 236 ILE A O 1
ATOM 1932 N N . VAL A 1 236 ? 71.499 -5.237 -11.604 1.00 21.89 237 VAL A N 1
ATOM 1933 C CA . VAL A 1 236 ? 71.965 -6.165 -10.591 1.00 21.52 237 VAL A CA 1
ATOM 1934 C C . VAL A 1 236 ? 72.116 -7.580 -11.156 1.00 21.73 237 VAL A C 1
ATOM 1935 O O . VAL A 1 236 ? 73.063 -8.310 -10.835 1.00 21.34 237 VAL A O 1
ATOM 1939 N N . ARG A 1 237 ? 71.178 -7.999 -11.988 1.00 22.28 238 ARG A N 1
ATOM 1940 C CA . ARG A 1 237 ? 71.292 -9.314 -12.610 1.00 22.81 238 ARG A CA 1
ATOM 1941 C C . ARG A 1 237 ? 72.582 -9.409 -13.423 1.00 22.01 238 ARG A C 1
ATOM 1942 O O . ARG A 1 237 ? 73.293 -10.426 -13.391 1.00 22.50 238 ARG A O 1
ATOM 1950 N N . ASN A 1 238 ? 72.882 -8.345 -14.156 1.00 21.84 239 ASN A N 1
ATOM 1951 C CA . ASN A 1 238 ? 74.065 -8.330 -15.001 1.00 22.02 239 ASN A CA 1
ATOM 1952 C C . ASN A 1 238 ? 75.319 -8.423 -14.154 1.00 21.75 239 ASN A C 1
ATOM 1953 O O . ASN A 1 238 ? 76.212 -9.243 -14.432 1.00 22.12 239 ASN A O 1
ATOM 1958 N N . TYR A 1 239 ? 75.418 -7.604 -13.111 1.00 21.54 240 TYR A N 1
ATOM 1959 C CA . TYR A 1 239 ? 76.651 -7.642 -12.335 1.00 21.44 240 TYR A CA 1
ATOM 1960 C C . TYR A 1 239 ? 76.729 -8.913 -11.521 1.00 22.45 240 TYR A C 1
ATOM 1961 O O . TYR A 1 239 ? 77.826 -9.436 -11.283 1.00 22.88 240 TYR A O 1
ATOM 1970 N N . ASN A 1 240 ? 75.582 -9.436 -11.110 1.00 21.69 241 ASN A N 1
ATOM 1971 C CA . ASN A 1 240 ? 75.615 -10.686 -10.355 1.00 21.71 241 ASN A CA 1
ATOM 1972 C C . ASN A 1 240 ? 76.166 -11.830 -11.199 1.00 21.88 241 ASN A C 1
ATOM 1973 O O . ASN A 1 240 ? 76.971 -12.605 -10.715 1.00 21.81 241 ASN A O 1
ATOM 1978 N N . ALA A 1 241 ? 75.758 -11.936 -12.462 1.00 22.21 242 ALA A N 1
ATOM 1979 C CA . ALA A 1 241 ? 76.263 -13.005 -13.318 1.00 22.30 242 ALA A CA 1
ATOM 1980 C C . ALA A 1 241 ? 77.760 -12.860 -13.575 1.00 22.60 242 ALA A C 1
ATOM 1981 O O . ALA A 1 241 ? 78.497 -13.861 -13.581 1.00 22.89 242 ALA A O 1
ATOM 1983 N N . TYR A 1 242 ? 78.204 -11.621 -13.776 1.00 22.45 243 TYR A N 1
ATOM 1984 C CA . TYR A 1 242 ? 79.630 -11.329 -13.946 1.00 22.58 243 TYR A CA 1
ATOM 1985 C C . TYR A 1 242 ? 80.417 -11.722 -12.698 1.00 23.10 243 TYR A C 1
ATOM 1986 O O . TYR A 1 242 ? 81.466 -12.361 -12.804 1.00 23.10 243 TYR A O 1
ATOM 1995 N N . LEU A 1 243 ? 79.903 -11.390 -11.523 1.00 22.13 244 LEU A N 1
ATOM 1996 C CA . LEU A 1 243 ? 80.619 -11.720 -10.286 1.00 22.26 244 LEU A CA 1
ATOM 1997 C C . LEU A 1 243 ? 80.669 -13.226 -10.040 1.00 22.05 244 LEU A C 1
ATOM 1998 O O . LEU A 1 243 ? 81.673 -13.731 -9.533 1.00 21.20 244 LEU A O 1
ATOM 2003 N N . ARG A 1 244 ? 79.617 -13.957 -10.405 1.00 22.17 245 ARG A N 1
ATOM 2004 C CA . ARG A 1 244 ? 79.626 -15.427 -10.272 1.00 22.55 245 ARG A CA 1
ATOM 2005 C C . ARG A 1 244 ? 80.689 -16.087 -11.147 1.00 22.44 245 ARG A C 1
ATOM 2006 O O . ARG A 1 244 ? 81.166 -17.188 -10.835 1.00 22.57 245 ARG A O 1
ATOM 2014 N N . ALA A 1 245 ? 81.047 -15.428 -12.252 1.00 22.84 246 ALA A N 1
ATOM 2015 C CA . ALA A 1 245 ? 82.019 -15.957 -13.201 1.00 22.93 246 ALA A CA 1
ATOM 2016 C C . ALA A 1 245 ? 83.436 -15.461 -12.950 1.00 23.06 246 ALA A C 1
ATOM 2017 O O . ALA A 1 245 ? 84.354 -15.859 -13.654 1.00 22.39 246 ALA A O 1
ATOM 2019 N N . SER A 1 246 ? 83.609 -14.592 -11.952 1.00 22.88 247 SER A N 1
ATOM 2020 C CA . SER A 1 246 ? 84.867 -13.864 -11.783 1.00 22.64 247 SER A CA 1
ATOM 2021 C C . SER A 1 246 ? 85.856 -14.643 -10.926 1.00 22.97 247 SER A C 1
ATOM 2022 O O . SER A 1 246 ? 86.281 -14.194 -9.863 1.00 22.03 247 SER A O 1
ATOM 2025 N N . ASP A 1 247 ? 86.240 -15.805 -11.446 1.00 23.14 248 ASP A N 1
ATOM 2026 C CA . ASP A 1 247 ? 87.065 -16.754 -10.706 1.00 23.62 248 ASP A CA 1
ATOM 2027 C C . ASP A 1 247 ? 88.390 -16.155 -10.252 1.00 23.49 248 ASP A C 1
ATOM 2028 O O . ASP A 1 247 ? 88.963 -16.593 -9.237 1.00 23.78 248 ASP A O 1
ATOM 2033 N N . ASP A 1 248 ? 88.929 -15.227 -11.033 1.00 23.74 249 ASP A N 1
ATOM 2034 C CA . ASP A 1 248 ? 90.271 -14.690 -10.781 1.00 24.10 249 ASP A CA 1
ATOM 2035 C C . ASP A 1 248 ? 90.288 -13.337 -10.055 1.00 23.97 249 ASP A C 1
ATOM 2036 O O . ASP A 1 248 ? 91.354 -12.732 -9.882 1.00 24.58 249 ASP A O 1
ATOM 2041 N N . LEU A 1 249 ? 89.120 -12.885 -9.604 1.00 22.47 250 LEU A N 1
ATOM 2042 C CA . LEU A 1 249 ? 88.983 -11.603 -8.909 1.00 22.06 250 LEU A CA 1
ATOM 2043 C C . LEU A 1 249 ? 88.873 -11.846 -7.407 1.00 21.84 250 LEU A C 1
ATOM 2044 O O . LEU A 1 249 ? 87.860 -12.342 -6.940 1.00 21.09 250 LEU A O 1
ATOM 2049 N N . PRO A 1 250 ? 89.940 -11.549 -6.648 1.00 21.02 251 PRO A N 1
ATOM 2050 C CA . PRO A 1 250 ? 89.829 -11.754 -5.196 1.00 21.44 251 PRO A CA 1
ATOM 2051 C C . PRO A 1 250 ? 88.765 -10.883 -4.526 1.00 21.14 251 PRO A C 1
ATOM 2052 O O . PRO A 1 250 ? 88.659 -9.679 -4.813 1.00 21.18 251 PRO A O 1
ATOM 2056 N N . LYS A 1 251 ? 87.997 -11.486 -3.615 1.00 20.35 252 LYS A N 1
ATOM 2057 C CA . LYS A 1 251 ? 86.941 -10.781 -2.906 1.00 21.16 252 LYS A CA 1
ATOM 2058 C C . LYS A 1 251 ? 87.021 -11.073 -1.418 1.00 20.92 252 LYS A C 1
ATOM 2059 O O . LYS A 1 251 ? 87.558 -12.101 -1.004 1.00 19.82 252 LYS A O 1
ATOM 2065 N N . LEU A 1 252 ? 86.492 -10.153 -0.630 1.00 20.18 253 LEU A N 1
ATOM 2066 C CA . LEU A 1 252 ? 86.357 -10.319 0.815 1.00 20.90 253 LEU A CA 1
ATOM 2067 C C . LEU A 1 252 ? 84.906 -9.962 1.170 1.00 21.10 253 LEU A C 1
ATOM 2068 O O . LEU A 1 252 ? 84.403 -8.895 0.805 1.00 21.84 253 LEU A O 1
ATOM 2073 N N . PHE A 1 253 ? 84.242 -10.859 1.901 1.00 20.91 254 PHE A N 1
ATOM 2074 C CA . PHE A 1 253 ? 82.900 -10.594 2.411 1.00 21.12 254 PHE A CA 1
ATOM 2075 C C . PHE A 1 253 ? 82.965 -10.508 3.917 1.00 20.86 254 PHE A C 1
ATOM 2076 O O . PHE A 1 253 ? 83.415 -11.434 4.572 1.00 21.24 254 PHE A O 1
ATOM 2084 N N . ILE A 1 254 ? 82.573 -9.348 4.447 1.00 21.25 255 ILE A N 1
ATOM 2085 C CA . ILE A 1 254 ? 82.529 -9.145 5.887 1.00 21.86 255 ILE A CA 1
ATOM 2086 C C . ILE A 1 254 ? 81.096 -9.336 6.344 1.00 22.31 255 ILE A C 1
ATOM 2087 O O . ILE A 1 254 ? 80.233 -8.507 6.108 1.00 22.38 255 ILE A O 1
ATOM 2092 N N . GLU A 1 255 ? 80.859 -10.448 7.020 1.00 22.00 256 GLU A N 1
ATOM 2093 C CA . GLU A 1 255 ? 79.549 -10.776 7.548 1.00 23.05 256 GLU A CA 1
ATOM 2094 C C . GLU A 1 255 ? 79.345 -10.048 8.873 1.00 23.41 256 GLU A C 1
ATOM 2095 O O . GLU A 1 255 ? 80.281 -9.948 9.668 1.00 23.97 256 GLU A O 1
ATOM 2101 N N . SER A 1 256 ? 78.138 -9.535 9.086 1.00 22.82 257 SER A N 1
ATOM 2102 C CA . SER A 1 256 ? 77.766 -8.883 10.332 1.00 23.65 257 SER A CA 1
ATOM 2103 C C . SER A 1 256 ? 76.935 -9.861 11.146 1.00 24.10 257 SER A C 1
ATOM 2104 O O . SER A 1 256 ? 76.022 -10.488 10.615 1.00 24.35 257 SER A O 1
ATOM 2107 N N . ASP A 1 257 ? 77.263 -9.983 12.435 1.00 24.19 258 ASP A N 1
ATOM 2108 C CA . ASP A 1 257 ? 76.640 -10.947 13.337 1.00 24.75 258 ASP A CA 1
ATOM 2109 C C . ASP A 1 257 ? 76.031 -10.199 14.537 1.00 24.66 258 ASP A C 1
ATOM 2110 O O . ASP A 1 257 ? 76.764 -9.623 15.336 1.00 25.01 258 ASP A O 1
ATOM 2115 N N . PRO A 1 258 ? 74.699 -10.218 14.665 1.00 25.03 259 PRO A N 1
ATOM 2116 C CA . PRO A 1 258 ? 73.721 -10.937 13.845 1.00 25.17 259 PRO A CA 1
ATOM 2117 C C . PRO A 1 258 ? 73.401 -10.303 12.512 1.00 25.58 259 PRO A C 1
ATOM 2118 O O . PRO A 1 258 ? 72.780 -10.932 11.657 1.00 25.32 259 PRO A O 1
ATOM 2122 N N . GLY A 1 259 ? 73.819 -9.061 12.318 1.00 24.29 260 GLY A N 1
ATOM 2123 C CA . GLY A 1 259 ? 73.613 -8.404 11.041 1.00 25.29 260 GLY A CA 1
ATOM 2124 C C . GLY A 1 259 ? 72.213 -7.854 10.885 1.00 25.28 260 GLY A C 1
ATOM 2125 O O . GLY A 1 259 ? 71.359 -8.004 11.759 1.00 26.12 260 GLY A O 1
ATOM 2126 N N . PHE A 1 260 ? 71.985 -7.203 9.746 1.00 25.80 261 PHE A N 1
ATOM 2127 C CA . PHE A 1 260 ? 70.657 -6.735 9.378 1.00 26.09 261 PHE A CA 1
ATOM 2128 C C . PHE A 1 260 ? 70.189 -7.597 8.209 1.00 26.14 261 PHE A C 1
ATOM 2129 O O . PHE A 1 260 ? 69.239 -8.385 8.374 1.00 26.87 261 PHE A O 1
ATOM 2137 N N . PHE A 1 261 ? 70.848 -7.504 7.053 1.00 26.06 262 PHE A N 1
ATOM 2138 C CA . PHE A 1 261 ? 70.547 -8.496 6.010 1.00 26.10 262 PHE A CA 1
ATOM 2139 C C . PHE A 1 261 ? 71.710 -9.401 5.566 1.00 25.99 262 PHE A C 1
ATOM 2140 O O . PHE A 1 261 ? 71.581 -10.131 4.592 1.00 25.11 262 PHE A O 1
ATOM 2148 N N . SER A 1 262 ? 72.784 -9.460 6.355 1.00 24.53 263 SER A N 1
ATOM 2149 C CA . SER A 1 262 ? 73.864 -10.427 6.104 1.00 25.19 263 SER A CA 1
ATOM 2150 C C . SER A 1 262 ? 73.340 -11.848 5.950 1.00 25.26 263 SER A C 1
ATOM 2151 O O . SER A 1 262 ? 73.736 -12.570 5.039 1.00 25.30 263 SER A O 1
ATOM 2154 N N . ASN A 1 263 ? 72.477 -12.256 6.867 1.00 26.14 264 ASN A N 1
ATOM 2155 C CA . ASN A 1 263 ? 71.908 -13.600 6.795 1.00 26.58 264 ASN A CA 1
ATOM 2156 C C . ASN A 1 263 ? 71.223 -13.881 5.459 1.00 26.66 264 ASN A C 1
ATOM 2157 O O . ASN A 1 263 ? 71.328 -14.990 4.942 1.00 27.61 264 ASN A O 1
ATOM 2162 N N . ALA A 1 264 ? 70.526 -12.887 4.912 1.00 26.42 265 ALA A N 1
ATOM 2163 C CA . ALA A 1 264 ? 69.780 -13.049 3.647 1.00 26.10 265 ALA A CA 1
ATOM 2164 C C . ALA A 1 264 ? 70.686 -13.106 2.422 1.00 26.61 265 ALA A C 1
ATOM 2165 O O . ALA A 1 264 ? 70.307 -13.686 1.404 1.00 27.35 265 ALA A O 1
ATOM 2167 N N . ILE A 1 265 ? 71.846 -12.451 2.494 1.00 26.03 266 ILE A N 1
ATOM 2168 C CA . ILE A 1 265 ? 72.728 -12.332 1.329 1.00 25.82 266 ILE A CA 1
ATOM 2169 C C . ILE A 1 265 ? 73.959 -13.229 1.351 1.00 26.22 266 ILE A C 1
ATOM 2170 O O . ILE A 1 265 ? 74.644 -13.331 0.341 1.00 26.37 266 ILE A O 1
ATOM 2175 N N . VAL A 1 266 ? 74.277 -13.851 2.487 1.00 26.20 267 VAL A N 1
ATOM 2176 C CA . VAL A 1 266 ? 75.501 -14.633 2.560 1.00 26.24 267 VAL A CA 1
ATOM 2177 C C . VAL A 1 266 ? 75.525 -15.786 1.554 1.00 25.44 267 VAL A C 1
ATOM 2178 O O . VAL A 1 266 ? 76.559 -16.037 0.950 1.00 24.87 267 VAL A O 1
ATOM 2182 N N . GLU A 1 267 ? 74.413 -16.493 1.358 1.00 26.51 268 GLU A N 1
ATOM 2183 C CA . GLU A 1 267 ? 74.415 -17.594 0.400 1.00 26.78 268 GLU A CA 1
ATOM 2184 C C . GLU A 1 267 ? 74.658 -17.042 -1.006 1.00 26.08 268 GLU A C 1
ATOM 2185 O O . GLU A 1 267 ? 75.360 -17.664 -1.799 1.00 27.26 268 GLU A O 1
ATOM 2191 N N . GLY A 1 268 ? 74.126 -15.861 -1.283 1.00 25.69 269 GLY A N 1
ATOM 2192 C CA . GLY A 1 268 ? 74.399 -15.173 -2.543 1.00 24.96 269 GLY A CA 1
ATOM 2193 C C . GLY A 1 268 ? 75.849 -14.772 -2.675 1.00 23.83 269 GLY A C 1
ATOM 2194 O O . GLY A 1 268 ? 76.458 -14.929 -3.730 1.00 23.65 269 GLY A O 1
ATOM 2195 N N . ALA A 1 269 ? 76.425 -14.236 -1.600 1.00 23.36 270 ALA A N 1
ATOM 2196 C CA . ALA A 1 269 ? 77.839 -13.868 -1.613 1.00 23.57 270 ALA A CA 1
ATOM 2197 C C . ALA A 1 269 ? 78.731 -15.090 -1.858 1.00 23.37 270 ALA A C 1
ATOM 2198 O O . ALA A 1 269 ? 79.788 -14.971 -2.492 1.00 22.90 270 ALA A O 1
ATOM 2200 N N . LYS A 1 270 ? 78.301 -16.256 -1.371 1.00 23.65 271 LYS A N 1
ATOM 2201 C CA . LYS A 1 270 ? 79.047 -17.504 -1.595 1.00 24.25 271 LYS A CA 1
ATOM 2202 C C . LYS A 1 270 ? 79.040 -17.970 -3.052 1.00 24.14 271 LYS A C 1
ATOM 2203 O O . LYS A 1 270 ? 79.835 -18.832 -3.433 1.00 23.74 271 LYS A O 1
ATOM 2209 N N . LYS A 1 271 ? 78.142 -17.416 -3.869 1.00 24.08 272 LYS A N 1
ATOM 2210 C CA . LYS A 1 271 ? 78.109 -17.753 -5.287 1.00 24.07 272 LYS A CA 1
ATOM 2211 C C . LYS A 1 271 ? 79.173 -17.001 -6.074 1.00 22.95 272 LYS A C 1
ATOM 2212 O O . LYS A 1 271 ? 79.376 -17.255 -7.252 1.00 21.92 272 LYS A O 1
ATOM 2218 N N . PHE A 1 272 ? 79.864 -16.064 -5.426 1.00 22.67 273 PHE A N 1
ATOM 2219 C CA . PHE A 1 272 ? 80.931 -15.337 -6.094 1.00 22.33 273 PHE A CA 1
ATOM 2220 C C . PHE A 1 272 ? 82.218 -16.047 -5.740 1.00 21.75 273 PHE A C 1
ATOM 2221 O O . PHE A 1 272 ? 82.580 -16.056 -4.573 1.00 22.04 273 PHE A O 1
ATOM 2229 N N . PRO A 1 273 ? 82.905 -16.651 -6.718 1.00 20.58 274 PRO A N 1
ATOM 2230 C CA . PRO A 1 273 ? 84.107 -17.408 -6.357 1.00 20.62 274 PRO A CA 1
ATOM 2231 C C . PRO A 1 273 ? 85.237 -16.509 -5.876 1.00 20.60 274 PRO A C 1
ATOM 2232 O O . PRO A 1 273 ? 85.194 -15.295 -6.042 1.00 21.22 274 PRO A O 1
ATOM 2236 N N . ASN A 1 274 ? 86.240 -17.125 -5.268 1.00 20.60 275 ASN A N 1
ATOM 2237 C CA . ASN A 1 274 ? 87.405 -16.395 -4.779 1.00 20.58 275 ASN A CA 1
ATOM 2238 C C . ASN A 1 274 ? 87.004 -15.369 -3.731 1.00 21.03 275 ASN A C 1
ATOM 2239 O O . ASN A 1 274 ? 87.506 -14.245 -3.724 1.00 21.45 275 ASN A O 1
ATOM 2244 N N . THR A 1 275 ? 86.121 -15.781 -2.820 1.00 20.91 276 THR A N 1
ATOM 2245 C CA . THR A 1 275 ? 85.733 -14.942 -1.702 1.00 20.43 276 THR A CA 1
ATOM 2246 C C . THR A 1 275 ? 86.259 -15.490 -0.381 1.00 20.02 276 THR A C 1
ATOM 2247 O O . THR A 1 275 ? 86.034 -16.651 -0.048 1.00 20.64 276 THR A O 1
ATOM 2251 N N . GLU A 1 276 ? 86.942 -14.605 0.346 1.00 19.74 277 GLU A N 1
ATOM 2252 C CA . GLU A 1 276 ? 87.356 -14.834 1.707 1.00 20.22 277 GLU A CA 1
ATOM 2253 C C . GLU A 1 276 ? 86.263 -14.270 2.604 1.00 19.33 277 GLU A C 1
ATOM 2254 O O . GLU A 1 276 ? 85.722 -13.203 2.349 1.00 20.08 277 GLU A O 1
ATOM 2260 N N . PHE A 1 277 ? 85.915 -15.041 3.629 1.00 19.62 278 PHE A N 1
ATOM 2261 C CA . PHE A 1 277 ? 84.836 -14.710 4.547 1.00 20.31 278 PHE A CA 1
ATOM 2262 C C . PHE A 1 277 ? 85.358 -14.479 5.946 1.00 20.14 278 PHE A C 1
ATOM 2263 O O . PHE A 1 277 ? 86.053 -15.321 6.501 1.00 20.51 278 PHE A O 1
ATOM 2271 N N . VAL A 1 278 ? 84.985 -13.335 6.496 1.00 20.77 279 VAL A N 1
ATOM 2272 C CA . VAL A 1 278 ? 85.249 -12.994 7.882 1.00 21.31 279 VAL A CA 1
ATOM 2273 C C . VAL A 1 278 ? 83.961 -12.464 8.506 1.00 22.26 279 VAL A C 1
ATOM 2274 O O . VAL A 1 278 ? 82.976 -12.209 7.806 1.00 22.31 279 VAL A O 1
ATOM 2278 N N . LYS A 1 279 ? 83.969 -12.335 9.827 1.00 23.80 280 LYS A N 1
ATOM 2279 C CA . LYS A 1 279 ? 82.768 -11.977 10.560 1.00 24.26 280 LYS A CA 1
ATOM 2280 C C . LYS A 1 279 ? 83.123 -11.021 11.690 1.00 24.13 280 LYS A C 1
ATOM 2281 O O . LYS A 1 279 ? 84.161 -11.190 12.356 1.00 23.74 280 LYS A O 1
ATOM 2287 N N . VAL A 1 280 ? 82.252 -10.036 11.885 1.00 24.53 281 VAL A N 1
ATOM 2288 C CA . VAL A 1 280 ? 82.340 -9.110 13.023 1.00 25.59 281 VAL A CA 1
ATOM 2289 C C . VAL A 1 280 ? 80.969 -8.957 13.664 1.00 26.48 281 VAL A C 1
ATOM 2290 O O . VAL A 1 280 ? 79.942 -9.223 13.044 1.00 26.93 281 VAL A O 1
ATOM 2294 N N . LYS A 1 281 ? 80.951 -8.493 14.911 1.00 27.42 282 LYS A N 1
ATOM 2295 C CA . LYS A 1 281 ? 79.703 -8.338 15.635 1.00 27.72 282 LYS A CA 1
ATOM 2296 C C . LYS A 1 281 ? 79.095 -7.000 15.223 1.00 27.73 282 LYS A C 1
ATOM 2297 O O . LYS A 1 281 ? 79.760 -5.992 15.268 1.00 30.29 282 LYS A O 1
ATOM 2303 N N . GLY A 1 282 ? 77.844 -6.993 14.779 1.00 25.96 283 GLY A N 1
ATOM 2304 C CA . GLY A 1 282 ? 77.205 -5.770 14.327 1.00 25.44 283 GLY A CA 1
ATOM 2305 C C . GLY A 1 282 ? 75.808 -6.021 13.800 1.00 24.47 283 GLY A C 1
ATOM 2306 O O . GLY A 1 282 ? 75.335 -7.167 13.801 1.00 23.63 283 GLY A O 1
ATOM 2307 N N . LEU A 1 283 ? 75.158 -4.939 13.362 1.00 23.58 284 LEU A N 1
ATOM 2308 C CA . LEU A 1 283 ? 73.854 -5.022 12.716 1.00 23.73 284 LEU A CA 1
ATOM 2309 C C . LEU A 1 283 ? 74.036 -4.565 11.270 1.00 23.76 284 LEU A C 1
ATOM 2310 O O . LEU A 1 283 ? 74.789 -5.201 10.549 1.00 25.17 284 LEU A O 1
ATOM 2315 N N . HIS A 1 284 ? 73.417 -3.476 10.830 1.00 22.93 285 HIS A N 1
ATOM 2316 C CA . HIS A 1 284 ? 73.657 -3.014 9.468 1.00 22.90 285 HIS A CA 1
ATOM 2317 C C . HIS A 1 284 ? 74.893 -2.131 9.343 1.00 22.33 285 HIS A C 1
ATOM 2318 O O . HIS A 1 284 ? 75.745 -2.333 8.462 1.00 22.06 285 HIS A O 1
ATOM 2325 N N . PHE A 1 285 ? 74.973 -1.101 10.185 1.00 22.98 286 PHE A N 1
ATOM 2326 C CA . PHE A 1 285 ? 76.060 -0.126 10.111 1.00 22.71 286 PHE A CA 1
ATOM 2327 C C . PHE A 1 285 ? 77.252 -0.599 10.925 1.00 23.41 286 PHE A C 1
ATOM 2328 O O . PHE A 1 285 ? 77.648 0.023 11.926 1.00 22.74 286 PHE A O 1
ATOM 2336 N N . LEU A 1 286 ? 77.793 -1.736 10.497 1.00 23.21 287 LEU A N 1
ATOM 2337 C CA . LEU A 1 286 ? 78.784 -2.478 11.264 1.00 23.44 287 LEU A CA 1
ATOM 2338 C C . LEU A 1 286 ? 80.073 -1.708 11.547 1.00 22.53 287 LEU A C 1
ATOM 2339 O O . LEU A 1 286 ? 80.760 -2.012 12.518 1.00 21.11 287 LEU A O 1
ATOM 2344 N N . GLN A 1 287 ? 80.391 -0.720 10.713 1.00 21.83 288 GLN A N 1
ATOM 2345 C CA . GLN A 1 287 ? 81.561 0.116 10.940 1.00 21.92 288 GLN A CA 1
ATOM 2346 C C . GLN A 1 287 ? 81.495 0.829 12.275 1.00 21.72 288 GLN A C 1
ATOM 2347 O O . GLN A 1 287 ? 82.522 1.239 12.822 1.00 22.03 288 GLN A O 1
ATOM 2353 N N . GLU A 1 288 ? 80.299 1.030 12.804 1.00 20.71 289 GLU A N 1
ATOM 2354 C CA . GLU A 1 288 ? 80.167 1.748 14.067 1.00 21.53 289 GLU A CA 1
ATOM 2355 C C . GLU A 1 288 ? 80.338 0.837 15.264 1.00 21.67 289 GLU A C 1
ATOM 2356 O O . GLU A 1 288 ? 80.534 1.301 16.391 1.00 21.64 289 GLU A O 1
ATOM 2362 N N . ASP A 1 289 ? 80.265 -0.476 15.047 1.00 21.41 290 ASP A N 1
ATOM 2363 C CA . ASP A 1 289 ? 80.424 -1.450 16.133 1.00 21.65 290 ASP A CA 1
ATOM 2364 C C . ASP A 1 289 ? 81.746 -2.212 16.146 1.00 21.54 290 ASP A C 1
ATOM 2365 O O . ASP A 1 289 ? 82.200 -2.641 17.210 1.00 23.06 290 ASP A O 1
ATOM 2370 N N . ALA A 1 290 ? 82.355 -2.386 14.979 1.00 21.22 291 ALA A N 1
ATOM 2371 C CA . ALA A 1 290 ? 83.594 -3.160 14.879 1.00 21.75 291 ALA A CA 1
ATOM 2372 C C . ALA A 1 290 ? 84.587 -2.550 13.907 1.00 21.32 291 ALA A C 1
ATOM 2373 O O . ALA A 1 290 ? 85.142 -3.251 13.054 1.00 21.83 291 ALA A O 1
ATOM 2375 N N . PRO A 1 291 ? 84.836 -1.240 14.024 1.00 21.35 292 PRO A N 1
ATOM 2376 C CA . PRO A 1 291 ? 85.691 -0.654 13.009 1.00 21.83 292 PRO A CA 1
ATOM 2377 C C . PRO A 1 291 ? 87.117 -1.173 12.958 1.00 21.79 292 PRO A C 1
ATOM 2378 O O . PRO A 1 291 ? 87.709 -1.237 11.873 1.00 21.82 292 PRO A O 1
ATOM 2382 N N . ASP A 1 292 ? 87.686 -1.471 14.111 1.00 22.19 293 ASP A N 1
ATOM 2383 C CA . ASP A 1 292 ? 89.079 -1.892 14.163 1.00 22.48 293 ASP A CA 1
ATOM 2384 C C . ASP A 1 292 ? 89.246 -3.320 13.673 1.00 22.35 293 ASP A C 1
ATOM 2385 O O . ASP A 1 292 ? 90.185 -3.630 12.931 1.00 22.81 293 ASP A O 1
ATOM 2390 N N . GLU A 1 293 ? 88.339 -4.200 14.074 1.00 22.42 294 GLU A N 1
ATOM 2391 C CA . GLU A 1 293 ? 88.342 -5.559 13.555 1.00 22.98 294 GLU A CA 1
ATOM 2392 C C . GLU A 1 293 ? 88.167 -5.538 12.046 1.00 22.89 294 GLU A C 1
ATOM 2393 O O . GLU A 1 293 ? 88.869 -6.247 11.332 1.00 23.28 294 GLU A O 1
ATOM 2399 N N A MET A 1 294 ? 87.251 -4.711 11.554 0.50 22.40 295 MET A N 1
ATOM 2400 N N B MET A 1 294 ? 87.229 -4.724 11.566 0.50 23.19 295 MET A N 1
ATOM 2401 C CA A MET A 1 294 ? 87.057 -4.577 10.106 0.50 22.36 295 MET A CA 1
ATOM 2402 C CA B MET A 1 294 ? 87.037 -4.547 10.123 0.50 23.57 295 MET A CA 1
ATOM 2403 C C A MET A 1 294 ? 88.284 -4.015 9.402 0.50 22.68 295 MET A C 1
ATOM 2404 C C B MET A 1 294 ? 88.324 -4.073 9.462 0.50 23.17 295 MET A C 1
ATOM 2405 O O A MET A 1 294 ? 88.643 -4.472 8.321 0.50 22.61 295 MET A O 1
ATOM 2406 O O B MET A 1 294 ? 88.786 -4.679 8.495 0.50 22.80 295 MET A O 1
ATOM 2415 N N . GLY A 1 295 ? 88.903 -2.999 9.995 1.00 22.70 296 GLY A N 1
ATOM 2416 C CA . GLY A 1 295 ? 90.105 -2.406 9.431 1.00 23.16 296 GLY A CA 1
ATOM 2417 C C . GLY A 1 295 ? 91.242 -3.410 9.327 1.00 22.89 296 GLY A C 1
ATOM 2418 O O . GLY A 1 295 ? 91.950 -3.445 8.320 1.00 23.44 296 GLY A O 1
ATOM 2419 N N . LYS A 1 296 ? 91.415 -4.234 10.354 1.00 23.04 297 LYS A N 1
ATOM 2420 C CA . LYS A 1 296 ? 92.480 -5.228 10.333 1.00 23.71 297 LYS A CA 1
ATOM 2421 C C . LYS A 1 296 ? 92.217 -6.337 9.316 1.00 23.13 297 LYS A C 1
ATOM 2422 O O . LYS A 1 296 ? 93.138 -6.776 8.634 1.00 23.39 297 LYS A O 1
ATOM 2428 N N . TYR A 1 297 ? 90.970 -6.775 9.200 1.00 23.32 298 TYR A N 1
ATOM 2429 C CA . TYR A 1 297 ? 90.617 -7.770 8.184 1.00 22.72 298 TYR A CA 1
ATOM 2430 C C . TYR A 1 297 ? 90.821 -7.238 6.773 1.00 22.62 298 TYR A C 1
ATOM 2431 O O . TYR A 1 297 ? 91.298 -7.960 5.894 1.00 22.91 298 TYR A O 1
ATOM 2440 N N . ILE A 1 298 ? 90.419 -5.995 6.538 1.00 22.13 299 ILE A N 1
ATOM 2441 C CA . ILE A 1 298 ? 90.612 -5.396 5.224 1.00 21.90 299 ILE A CA 1
ATOM 2442 C C . ILE A 1 298 ? 92.105 -5.192 4.939 1.00 21.80 299 ILE A C 1
ATOM 2443 O O . ILE A 1 298 ? 92.582 -5.489 3.836 1.00 22.30 299 ILE A O 1
ATOM 2448 N N . LYS A 1 299 ? 92.845 -4.698 5.928 1.00 22.31 300 LYS A N 1
ATOM 2449 C CA . LYS A 1 299 ? 94.288 -4.537 5.753 1.00 22.12 300 LYS A CA 1
ATOM 2450 C C . LYS A 1 299 ? 94.944 -5.844 5.326 1.00 22.47 300 LYS A C 1
ATOM 2451 O O . LYS A 1 299 ? 95.732 -5.869 4.374 1.00 22.58 300 LYS A O 1
ATOM 2457 N N . SER A 1 300 ? 94.658 -6.918 6.061 1.00 22.61 301 SER A N 1
ATOM 2458 C CA . SER A 1 300 ? 95.274 -8.213 5.809 1.00 23.00 301 SER A CA 1
ATOM 2459 C C . SER A 1 300 ? 94.957 -8.708 4.394 1.00 23.21 301 SER A C 1
ATOM 2460 O O . SER A 1 300 ? 95.823 -9.226 3.702 1.00 23.98 301 SER A O 1
ATOM 2463 N N . PHE A 1 301 ? 93.702 -8.578 4.002 1.00 23.72 302 PHE A N 1
ATOM 2464 C CA . PHE A 1 301 ? 93.263 -8.948 2.661 1.00 23.91 302 PHE A CA 1
ATOM 2465 C C . PH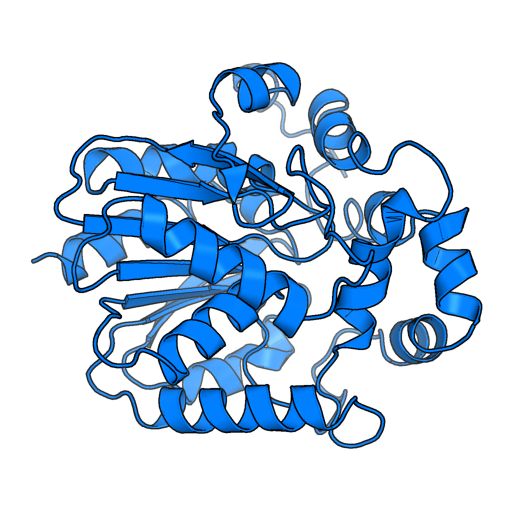E A 1 301 ? 93.974 -8.121 1.592 1.00 24.11 302 PHE A C 1
ATOM 2466 O O . PHE A 1 301 ? 94.474 -8.669 0.621 1.00 25.48 302 PHE A O 1
ATOM 2474 N N . VAL A 1 302 ? 94.032 -6.809 1.769 1.00 24.93 303 VAL A N 1
ATOM 2475 C CA . VAL A 1 302 ? 94.699 -5.935 0.807 1.00 25.33 303 VAL A CA 1
ATOM 2476 C C . VAL A 1 302 ? 96.170 -6.321 0.705 1.00 25.63 303 VAL A C 1
ATOM 2477 O O . VAL A 1 302 ? 96.700 -6.461 -0.390 1.00 26.31 303 VAL A O 1
ATOM 2481 N N . GLU A 1 303 ? 96.821 -6.551 1.839 1.00 25.79 304 GLU A N 1
ATOM 2482 C CA . GLU A 1 303 ? 98.235 -6.919 1.810 1.00 26.90 304 GLU A CA 1
ATOM 2483 C C . GLU A 1 303 ? 98.487 -8.192 1.016 1.00 28.05 304 GLU A C 1
ATOM 2484 O O . GLU A 1 303 ? 99.469 -8.271 0.269 1.00 28.83 304 GLU A O 1
ATOM 2490 N N . ARG A 1 304 ? 97.633 -9.196 1.194 1.00 29.15 305 ARG A N 1
ATOM 2491 C CA . ARG A 1 304 ? 97.772 -10.444 0.431 1.00 30.20 305 ARG A CA 1
ATOM 2492 C C . ARG A 1 304 ? 97.602 -10.197 -1.077 1.00 31.01 305 ARG A C 1
ATOM 2493 O O . ARG A 1 304 ? 98.348 -10.748 -1.895 1.00 30.62 305 ARG A O 1
ATOM 2501 N N . VAL A 1 305 ? 96.603 -9.398 -1.438 1.00 31.83 306 VAL A N 1
ATOM 2502 C CA . VAL A 1 305 ? 96.285 -9.155 -2.845 1.00 32.70 306 VAL A CA 1
ATOM 2503 C C . VAL A 1 305 ? 97.367 -8.310 -3.547 1.00 34.06 306 VAL A C 1
ATOM 2504 O O . VAL A 1 305 ? 97.517 -8.378 -4.772 1.00 34.89 306 VAL A O 1
ATOM 2508 N N . LEU A 1 306 ? 98.123 -7.530 -2.780 1.00 34.81 307 LEU A N 1
ATOM 2509 C CA . LEU A 1 306 ? 99.192 -6.710 -3.348 1.00 35.74 307 LEU A CA 1
ATOM 2510 C C . LEU A 1 306 ? 100.467 -7.512 -3.563 1.00 36.67 307 LEU A C 1
ATOM 2511 O O . LEU A 1 306 ? 101.279 -7.156 -4.415 1.00 37.66 307 LEU A O 1
ATOM 2516 N N . LYS A 1 307 ? 100.645 -8.582 -2.794 1.00 37.34 308 LYS A N 1
ATOM 2517 C CA . LYS A 1 307 ? 101.768 -9.500 -3.000 1.00 38.25 308 LYS A CA 1
ATOM 2518 C C . LYS A 1 307 ? 101.414 -10.483 -4.116 1.00 38.59 308 LYS A C 1
ATOM 2519 O O . LYS A 1 307 ? 100.638 -10.190 -5.029 1.00 39.61 308 LYS A O 1
#

CATH classification: 3.40.50.1820

InterPro domains:
  IPR000073 Alpha/beta hydrolase fold-1 [PF00561] (45-292)
  IPR000639 Epoxide hydrolase-like [PR00412] (51-69)
  IPR000639 Epoxide hydrolase-like [PR00412] (116-129)
  IPR000639 Epoxide hydrolase-like [PR00412] (280-302)
  IPR029058 Alpha/Beta hydrolase fold [G3DSA:3.40.50.1820] (2-311)
  IPR029058 Alpha/Beta hydrolase fold [SSF53474] (28-305)
  IPR050266 AB hydrolase superfamily [PTHR43798] (36-307)

Secondary structure (DSSP, 8-state):
----TTHHHH---HHHHHHH-EEEEETTEEEEEEE--S-TTSEEEEE--TT--GGGGTTTGGGTTTTSEEEEEPPTTSTT----TTS--SHHHHHHHHHHHHTTS---SSEEEEEEEHHHHHHHHHHHH-TTSEEEEEEEEE--S-BS--TTS-S-HHHHHHHHSTHHHIIIIIT-IIIIIIHHHT-SSPPPHHHHHHHHGGG-SSSGGGHHHHHHHHT--BTTTS-HHHHHHHHHHHHHHHT-TTS-EEEEEEEE-SSHHHHHHHHTTSSSEEEEEEEESSSGGGT-HHHHHHHHHHHHHHHH-

Nearest PDB structures (foldseek):
  2psf-assembly2_B  TM=1.002E+00  e=1.525E-63  Renilla reniformis
  7omo-assembly1_A  TM=9.874E-01  e=4.275E-62  Renilla reniformis
  6yn2-assembly2_B  TM=9.925E-01  e=1.956E-61  Renilla reniformis
  7omr-assembly1_A  TM=9.851E-01  e=8.135E-62  Renilla reniformis
  7ome-assembly1_A  TM=9.783E-01  e=6.125E-49  synthetic construct

B-factor: mean 25.29, std 5.61, range [11.35, 67.55]